Protein AF-A0A522AL79-F1 (afdb_monomer)

Radius of gyration: 26.82 Å; Cα contacts (8 Å, |Δi|>4): 300; chains: 1; bounding box: 66×52×76 Å

Foldseek 3Di:
DDPPPPQDDPQQLQLLCVLVVLCVLVVHDLVRLCVLLVHDSVVNVCSNVSVDFAWQVSLLSSCQLQVAQLCCSRPVDDDDDPDPPNSQDQFGLQESVLVVDPQVVVDDRRHGSNRCCVPPVVVVSVVSSVVPGGDHPHDDDPPHDPSSVLSVLLSVLLNVLVPDDLVCNLVSLVVQLVVLVVVQVVCVVVVHHSPSNSVSSNVSSVVSNVVSVVVVVVVVPDDPDDDDDDDDDDPDDDDLVVLLVLLLVQCVPVCLLVVLCVQLVHDSVLVCLCNPPDPPRDHDPPVSSVSSVVQSVDPPGDD

pLDDT: mean 75.79, std 17.87, range [28.36, 97.25]

Solvent-accessible surface area (backbone atoms only — not comparable to full-atom values): 17861 Å² total; per-residue (Å²): 135,84,81,76,83,74,75,75,52,74,61,45,44,52,31,15,48,46,56,44,50,53,38,57,74,70,70,46,52,65,59,58,54,16,56,77,71,72,49,58,43,70,57,50,51,34,24,46,69,52,74,41,75,55,35,29,68,61,50,42,52,46,14,38,48,66,50,31,32,59,59,37,50,64,67,72,62,74,78,97,60,100,56,95,61,78,63,58,51,96,72,61,38,31,47,34,45,64,80,75,39,73,75,52,74,74,52,63,83,85,39,38,31,63,62,42,32,77,74,49,49,48,64,51,48,54,60,47,23,72,78,30,6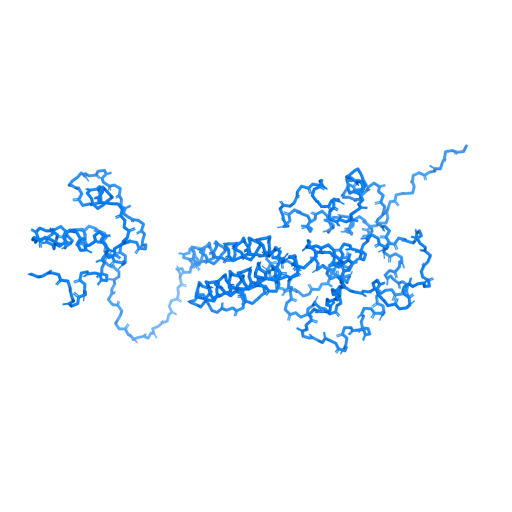8,86,50,67,44,73,84,85,57,95,85,57,57,69,64,40,58,33,44,50,52,24,50,54,50,45,46,60,42,67,75,38,59,80,86,47,30,64,57,50,41,50,48,53,45,50,51,38,48,52,50,27,53,57,33,47,76,76,77,38,86,37,64,68,50,36,51,40,40,45,53,35,42,50,52,56,51,52,52,53,51,51,52,60,60,58,66,73,75,73,85,91,80,84,88,85,91,78,92,76,95,70,84,74,84,78,57,65,76,63,52,49,54,56,48,53,67,50,39,72,43,90,64,23,49,61,50,49,30,62,73,69,72,50,64,70,66,55,58,52,43,53,67,39,90,53,95,80,45,61,77,67,57,73,67,55,53,51,52,53,53,51,53,74,68,40,88,85,50,77,129

Mean predicted aligned error: 1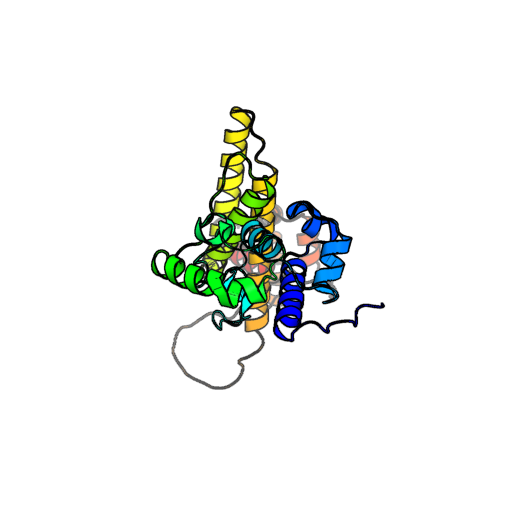6.94 Å

Sequence (303 aa):
MRRNSSSLSATDVQIARRVREVREKLRLTREEFASQLAIKTDRIASYEDARVAIRFDIALRLCRQFLVSEKWLATGRENAGNDELIFLHKGTRNCMSLELEPETRAIPPDTLFSAAYDSILGKLFEKIAAGHPFYPRVFVTLADKDSLVTNALTAITEDCIRDLPSELKVEYASAVVRAAVILNWEMSRVGLNGSRFVEAIRQATHRCQVEAIEQSSHFGLTDSSSSARSSGEMKSKPQWPELKKKLQAAVELPGARSALVKFLNVDPTQISQWLSESKSAREPGGEYALQMQAWLNDPKRPK

Nearest PDB structures (foldseek):
  1y9q-assembly1_A-2  TM=9.335E-01  e=2.119E-01  Vibrio cholerae
  3vk0-assembly2_B  TM=9.051E-01  e=7.379E-01  Neisseria meningitidis MC58
  3f52-assembly1_A  TM=9.026E-01  e=8.877E-01  Corynebacterium glutamicum
  3g5g-assembly5_J  TM=9.315E-01  e=1.118E+00  Enterobacter sp. RFL1396
  3ivp-assembly2_C  TM=5.378E-01  e=6.727E-01  Clostridioides difficile 630

Structure (mmCIF, N/CA/C/O backbone):
data_AF-A0A522AL79-F1
#
_entry.id   AF-A0A522AL79-F1
#
loop_
_atom_site.group_PDB
_atom_site.id
_atom_site.type_symbol
_atom_site.label_atom_id
_atom_site.label_alt_id
_atom_site.label_comp_id
_atom_site.label_asym_id
_atom_site.label_entity_id
_atom_site.label_seq_id
_atom_site.pdbx_PDB_ins_code
_atom_site.Cartn_x
_atom_site.Cartn_y
_atom_site.Cartn_z
_atom_site.occupancy
_atom_site.B_iso_or_equiv
_atom_site.auth_seq_id
_atom_site.auth_comp_id
_atom_site.auth_asym_id
_atom_site.auth_atom_id
_atom_site.pdbx_PDB_model_num
ATOM 1 N N . MET A 1 1 ? 21.925 10.895 -33.658 1.00 32.81 1 MET A N 1
ATOM 2 C CA . MET A 1 1 ? 20.847 9.879 -33.623 1.00 32.81 1 MET A CA 1
ATOM 3 C C . MET A 1 1 ? 19.918 10.169 -32.452 1.00 32.81 1 MET A C 1
ATOM 5 O O . MET A 1 1 ? 20.289 9.921 -31.313 1.00 32.81 1 MET A O 1
ATOM 9 N N . ARG A 1 2 ? 18.746 10.763 -32.710 1.00 31.86 2 ARG A N 1
ATOM 10 C CA . ARG A 1 2 ? 17.688 10.932 -31.701 1.00 31.86 2 ARG A CA 1
ATOM 11 C C . ARG A 1 2 ? 17.007 9.569 -31.529 1.00 31.86 2 ARG A C 1
ATOM 13 O O . ARG A 1 2 ? 16.494 9.044 -32.511 1.00 31.86 2 ARG A O 1
ATOM 20 N N . ARG A 1 3 ? 17.066 8.958 -30.338 1.00 35.44 3 ARG A N 1
ATOM 21 C CA . ARG A 1 3 ? 16.290 7.738 -30.055 1.00 35.44 3 ARG A CA 1
ATOM 22 C C . ARG A 1 3 ? 14.813 8.111 -30.104 1.00 35.44 3 ARG A C 1
ATOM 24 O O . ARG A 1 3 ? 14.385 8.987 -29.357 1.00 35.44 3 ARG A O 1
ATOM 31 N N . ASN A 1 4 ? 14.084 7.465 -31.007 1.00 35.69 4 ASN A N 1
ATOM 32 C CA . ASN A 1 4 ? 12.633 7.530 -31.081 1.00 35.69 4 ASN A CA 1
ATOM 33 C C . ASN A 1 4 ? 12.039 7.249 -29.700 1.00 35.69 4 ASN A C 1
ATOM 35 O O . ASN A 1 4 ? 12.432 6.296 -29.028 1.00 35.69 4 ASN A O 1
ATOM 39 N N . SER A 1 5 ? 11.101 8.100 -29.297 1.00 42.72 5 SER A N 1
ATOM 40 C CA . SER A 1 5 ? 10.215 7.907 -28.158 1.00 42.72 5 SER A CA 1
ATOM 41 C C . SER A 1 5 ? 9.444 6.601 -28.343 1.00 42.72 5 SER A C 1
ATOM 43 O O . SER A 1 5 ? 8.424 6.568 -29.030 1.00 42.72 5 SER A O 1
ATOM 45 N N . SER A 1 6 ? 9.951 5.513 -27.765 1.00 54.59 6 SER A N 1
ATOM 46 C CA . SER A 1 6 ? 9.186 4.285 -27.596 1.00 54.59 6 SER A CA 1
ATOM 47 C C . SER A 1 6 ? 8.029 4.606 -26.656 1.00 54.59 6 SER A C 1
ATOM 49 O O . SER A 1 6 ? 8.241 4.808 -25.459 1.00 54.59 6 SER A O 1
ATOM 51 N N . SER A 1 7 ? 6.822 4.728 -27.208 1.00 76.75 7 SER A N 1
ATOM 52 C CA . SER A 1 7 ? 5.599 4.820 -26.416 1.00 76.75 7 SER A CA 1
ATOM 53 C C . SER A 1 7 ? 5.557 3.641 -25.448 1.00 76.75 7 SER A C 1
ATOM 55 O O . SER A 1 7 ? 5.820 2.506 -25.851 1.00 76.75 7 SER A O 1
ATOM 57 N N . LEU A 1 8 ? 5.251 3.911 -24.183 1.00 86.69 8 LEU A N 1
ATOM 58 C CA . LEU A 1 8 ? 5.085 2.865 -23.178 1.00 86.69 8 LEU A CA 1
ATOM 59 C C . LEU A 1 8 ? 3.999 1.875 -23.595 1.00 86.69 8 LEU A C 1
ATOM 61 O O . LEU A 1 8 ? 3.039 2.244 -24.276 1.00 86.69 8 LEU A O 1
ATOM 65 N N . SER A 1 9 ? 4.148 0.621 -23.170 1.00 92.12 9 SER A N 1
ATOM 66 C CA . SER A 1 9 ? 3.110 -0.379 -23.397 1.00 92.12 9 SER A CA 1
ATOM 67 C C . SER A 1 9 ? 1.827 0.002 -22.649 1.00 92.12 9 SER A C 1
ATOM 69 O O . SER A 1 9 ? 1.869 0.669 -21.611 1.00 92.12 9 SER A O 1
ATOM 71 N N . ALA A 1 10 ? 0.673 -0.458 -23.141 1.00 93.19 10 ALA A N 1
ATOM 72 C CA . ALA A 1 10 ? -0.600 -0.246 -22.450 1.00 93.19 10 ALA A CA 1
ATOM 73 C C . ALA A 1 10 ? -0.567 -0.790 -21.007 1.00 93.19 10 ALA A C 1
ATOM 75 O O . ALA A 1 10 ? -1.124 -0.173 -20.101 1.00 93.19 10 ALA A O 1
ATOM 76 N N . THR A 1 11 ? 0.134 -1.905 -20.780 1.00 93.69 11 THR A N 1
ATOM 77 C CA . THR A 1 11 ? 0.329 -2.501 -19.453 1.00 93.69 11 THR A CA 1
ATOM 78 C C . THR A 1 11 ? 1.111 -1.575 -18.524 1.00 93.69 11 THR A C 1
ATOM 80 O O . THR A 1 11 ? 0.672 -1.333 -17.401 1.00 93.69 11 THR A O 1
ATOM 83 N N . ASP A 1 12 ? 2.220 -0.994 -18.990 1.00 95.25 12 ASP A N 1
ATOM 84 C CA . ASP A 1 12 ? 3.035 -0.074 -18.183 1.00 95.25 12 ASP A CA 1
ATOM 85 C C . ASP A 1 12 ? 2.266 1.193 -17.795 1.00 95.25 12 ASP A C 1
ATOM 87 O O . ASP A 1 12 ? 2.399 1.678 -16.671 1.00 95.25 12 ASP A O 1
ATOM 91 N N . VAL A 1 13 ? 1.410 1.698 -18.688 1.00 95.62 13 VAL A N 1
ATOM 92 C CA . VAL A 1 13 ? 0.528 2.840 -18.397 1.00 95.62 13 VAL A CA 1
ATOM 93 C C . VAL A 1 13 ? -0.477 2.494 -17.290 1.00 95.62 13 VAL A C 1
ATOM 95 O O . VAL A 1 13 ? -0.718 3.303 -16.394 1.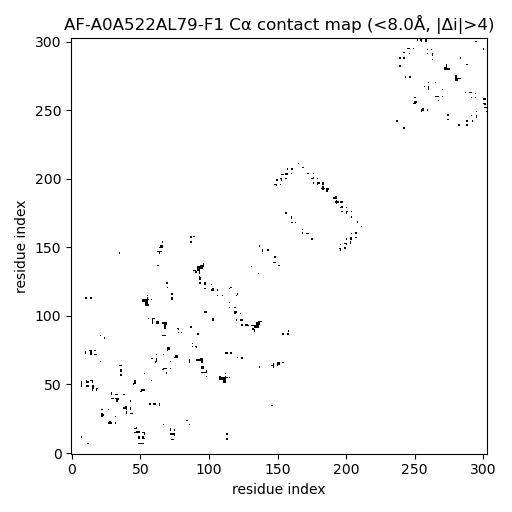00 95.62 13 VAL A O 1
ATOM 98 N N . GLN A 1 14 ? -1.045 1.285 -17.298 1.00 94.81 14 GLN A N 1
ATOM 99 C CA . GLN A 1 14 ? -1.961 0.849 -16.237 1.00 94.81 14 GLN A CA 1
ATOM 100 C C . GLN A 1 14 ? -1.242 0.641 -14.898 1.00 94.81 14 GLN A C 1
ATOM 102 O O . GLN A 1 14 ? -1.786 0.994 -13.850 1.00 94.81 14 GLN A O 1
ATOM 107 N N . ILE A 1 15 ? -0.011 0.121 -14.918 1.00 95.06 15 ILE A N 1
ATOM 108 C CA . ILE A 1 15 ? 0.831 0.007 -13.719 1.00 95.06 15 ILE A CA 1
ATOM 109 C C . ILE A 1 15 ? 1.107 1.399 -13.135 1.00 95.06 15 ILE A C 1
ATOM 111 O O . ILE A 1 15 ? 0.906 1.609 -11.941 1.00 95.06 15 ILE A O 1
ATOM 115 N N . ALA A 1 16 ? 1.497 2.369 -13.968 1.00 96.25 16 ALA A N 1
ATOM 116 C CA . ALA A 1 16 ? 1.706 3.758 -13.557 1.00 96.25 16 ALA A CA 1
ATOM 117 C C . ALA A 1 16 ? 0.465 4.364 -12.878 1.00 96.25 16 ALA A C 1
ATOM 119 O O . ALA A 1 16 ? 0.572 4.978 -11.812 1.00 96.25 16 ALA A O 1
ATOM 120 N N . ARG A 1 17 ? -0.726 4.124 -13.444 1.00 94.00 17 ARG A N 1
ATOM 121 C CA . ARG A 1 17 ? -1.996 4.562 -12.850 1.00 94.00 17 ARG A CA 1
ATOM 122 C C . ARG A 1 17 ? -2.217 3.960 -11.463 1.00 94.00 17 ARG A C 1
ATOM 124 O O . ARG A 1 17 ? -2.596 4.679 -10.544 1.00 94.00 17 ARG A O 1
ATOM 131 N N . ARG A 1 18 ? -1.947 2.664 -11.296 1.00 93.12 18 ARG A N 1
ATOM 132 C CA . ARG A 1 18 ? -2.087 1.969 -10.007 1.00 93.12 18 ARG A CA 1
ATOM 133 C C . ARG A 1 18 ? -1.084 2.453 -8.961 1.00 93.12 18 ARG A C 1
ATOM 135 O O . ARG A 1 18 ? -1.452 2.583 -7.801 1.00 93.12 18 ARG A O 1
ATOM 142 N N . VAL A 1 19 ? 0.147 2.795 -9.350 1.00 94.12 19 VAL A N 1
ATOM 143 C CA . VAL A 1 19 ? 1.125 3.426 -8.438 1.00 94.12 19 VAL A CA 1
ATOM 144 C C . VAL A 1 19 ? 0.588 4.748 -7.891 1.00 94.12 19 VAL A C 1
ATOM 146 O O . VAL A 1 19 ? 0.647 4.992 -6.686 1.00 94.12 19 VAL A O 1
ATOM 149 N N . ARG A 1 20 ? 0.019 5.582 -8.766 1.00 94.31 20 ARG A N 1
ATOM 150 C CA . ARG A 1 20 ? -0.614 6.838 -8.356 1.00 94.31 20 ARG A CA 1
ATOM 151 C C . ARG A 1 20 ? -1.798 6.594 -7.418 1.00 94.31 20 ARG A C 1
ATOM 153 O O . ARG A 1 20 ? -1.918 7.272 -6.401 1.00 94.31 20 ARG A O 1
ATOM 160 N N . GLU A 1 21 ? -2.627 5.605 -7.739 1.00 90.31 21 GLU A N 1
ATOM 161 C CA . GLU A 1 21 ? -3.787 5.214 -6.936 1.00 90.31 21 GLU A CA 1
ATOM 162 C C . GLU A 1 21 ? -3.394 4.787 -5.513 1.00 90.31 21 GLU A C 1
ATOM 164 O O . GLU A 1 21 ? -4.038 5.208 -4.553 1.00 90.31 21 GLU A O 1
ATOM 169 N N . VAL A 1 22 ? -2.307 4.018 -5.362 1.00 88.25 22 VAL A N 1
ATOM 170 C CA . VAL A 1 22 ? -1.729 3.664 -4.051 1.00 88.25 22 VAL A CA 1
ATOM 171 C C . VAL A 1 22 ? -1.434 4.920 -3.243 1.00 88.25 22 VAL A C 1
ATOM 173 O O . VAL A 1 22 ? -1.903 5.056 -2.114 1.00 88.25 22 VAL A O 1
ATOM 176 N N . ARG A 1 23 ? -0.683 5.861 -3.820 1.00 92.06 23 ARG A N 1
ATOM 177 C CA . ARG A 1 23 ? -0.282 7.077 -3.111 1.00 92.06 23 ARG A CA 1
ATOM 178 C C . ARG A 1 23 ? -1.488 7.923 -2.693 1.00 92.06 23 ARG A C 1
ATOM 180 O O . ARG A 1 23 ? -1.536 8.390 -1.556 1.00 92.06 23 ARG A O 1
ATOM 187 N N . GLU A 1 24 ? -2.439 8.137 -3.601 1.00 88.12 24 GLU A N 1
ATOM 188 C CA . GLU A 1 24 ? -3.615 8.982 -3.355 1.00 88.12 24 GLU A CA 1
ATOM 189 C C . GLU A 1 24 ? -4.520 8.398 -2.268 1.00 88.12 24 GLU A C 1
ATOM 191 O O . GLU A 1 24 ? -4.940 9.121 -1.365 1.00 88.12 24 GLU A O 1
ATOM 196 N N . LYS A 1 25 ? -4.746 7.082 -2.283 1.00 80.25 25 LYS A N 1
ATOM 197 C CA . LYS A 1 25 ? -5.529 6.397 -1.248 1.00 80.25 25 LYS A CA 1
ATOM 198 C C . LYS A 1 25 ? -4.848 6.402 0.118 1.00 80.25 25 LYS A C 1
ATOM 200 O O . LYS A 1 25 ? -5.520 6.571 1.130 1.00 80.25 25 LYS A O 1
ATOM 205 N N . LEU A 1 26 ? -3.519 6.302 0.153 1.00 78.81 26 LEU A N 1
ATOM 206 C CA . LEU A 1 26 ? -2.740 6.480 1.384 1.00 78.81 26 LEU A CA 1
ATOM 207 C C . LEU A 1 26 ? -2.667 7.946 1.844 1.00 78.81 26 LEU A C 1
ATOM 209 O O . LEU A 1 26 ? -2.114 8.218 2.907 1.00 78.81 26 LEU A O 1
ATOM 213 N N . ARG A 1 27 ? -3.219 8.890 1.064 1.00 84.62 27 ARG A N 1
ATOM 214 C CA . ARG A 1 27 ? -3.196 10.339 1.319 1.00 84.62 27 ARG A CA 1
ATOM 215 C C . ARG A 1 27 ? -1.782 10.893 1.508 1.00 84.62 27 ARG A C 1
ATOM 217 O O . ARG A 1 27 ? -1.579 11.833 2.269 1.00 84.62 27 ARG A O 1
ATOM 224 N N . LEU A 1 28 ? -0.813 10.317 0.797 1.00 87.56 28 LEU A N 1
ATOM 225 C CA . LEU A 1 28 ? 0.580 10.750 0.843 1.00 87.56 28 LEU A CA 1
ATOM 226 C C . LEU A 1 28 ? 0.876 11.767 -0.263 1.00 87.56 28 LEU A C 1
ATOM 228 O O . LEU A 1 28 ? 0.448 11.637 -1.419 1.00 87.56 28 LEU A O 1
ATOM 232 N N . THR A 1 29 ? 1.682 12.765 0.078 1.00 95.25 29 THR A N 1
ATOM 233 C CA . THR A 1 29 ? 2.343 13.624 -0.910 1.00 95.25 29 THR A CA 1
ATOM 234 C C . THR A 1 29 ? 3.335 12.810 -1.746 1.00 95.25 29 THR A C 1
ATOM 236 O O . THR A 1 29 ? 3.753 11.705 -1.375 1.00 95.25 29 THR A O 1
ATOM 239 N N . ARG A 1 30 ? 3.731 13.333 -2.914 1.00 95.38 30 ARG A N 1
ATOM 240 C CA . ARG A 1 30 ? 4.742 12.666 -3.755 1.00 95.38 30 ARG A CA 1
ATOM 241 C C . ARG A 1 30 ? 6.086 12.594 -3.032 1.00 95.38 30 ARG A C 1
ATOM 243 O O . ARG A 1 30 ? 6.805 11.610 -3.182 1.00 95.38 30 ARG A O 1
ATOM 250 N N . GLU A 1 31 ? 6.396 13.606 -2.235 1.00 95.88 31 GLU A N 1
ATOM 251 C CA . GLU A 1 31 ? 7.604 13.728 -1.430 1.00 95.88 31 GLU A CA 1
ATOM 252 C C . GLU A 1 31 ? 7.657 12.656 -0.335 1.00 95.88 31 GLU A C 1
ATOM 254 O O . GLU A 1 31 ? 8.657 11.946 -0.219 1.00 95.88 31 GLU A O 1
ATOM 259 N N . GLU A 1 32 ? 6.574 12.477 0.426 1.00 92.38 32 GLU A N 1
ATOM 260 C CA . GLU A 1 32 ? 6.482 11.429 1.452 1.00 92.38 32 GLU A CA 1
ATOM 261 C C . GLU A 1 32 ? 6.585 10.033 0.832 1.00 92.38 32 GLU A C 1
ATOM 263 O O . GLU A 1 32 ? 7.341 9.188 1.318 1.00 92.38 32 GLU A O 1
ATOM 268 N N . PHE A 1 33 ? 5.876 9.805 -0.276 1.00 94.25 33 PHE A N 1
ATOM 269 C CA . PHE A 1 33 ? 5.893 8.531 -0.990 1.00 94.25 33 PHE A CA 1
ATOM 270 C C . PHE A 1 33 ? 7.300 8.183 -1.502 1.00 94.25 33 PHE A C 1
ATOM 272 O O . PHE A 1 33 ? 7.801 7.077 -1.283 1.00 94.25 33 PHE A O 1
ATOM 279 N N . ALA A 1 34 ? 7.982 9.151 -2.120 1.00 95.44 34 ALA A N 1
ATOM 280 C CA . ALA A 1 34 ? 9.347 8.994 -2.614 1.00 95.44 34 ALA A CA 1
ATOM 281 C C . ALA A 1 34 ? 10.364 8.774 -1.479 1.00 95.44 34 ALA A C 1
ATOM 283 O O . ALA A 1 34 ? 11.248 7.919 -1.594 1.00 95.44 34 ALA A O 1
ATOM 284 N N . SER A 1 35 ? 10.207 9.495 -0.363 1.00 93.88 35 SER A N 1
ATOM 285 C CA . SER A 1 35 ? 11.058 9.383 0.828 1.00 93.88 35 SER A CA 1
ATOM 286 C C . SER A 1 35 ? 11.003 7.983 1.448 1.00 93.88 35 SER A C 1
ATOM 288 O O . SER A 1 35 ? 12.047 7.379 1.741 1.00 93.88 35 SER A O 1
ATOM 290 N N . GLN A 1 36 ? 9.801 7.406 1.575 1.00 91.38 36 GLN A N 1
ATOM 291 C CA . GLN A 1 36 ? 9.643 6.039 2.080 1.00 91.38 36 GLN A CA 1
ATOM 292 C C . GLN A 1 36 ? 10.341 5.020 1.165 1.00 91.38 36 GLN A C 1
ATOM 294 O O . GLN A 1 36 ? 11.085 4.172 1.657 1.00 91.38 36 GLN A O 1
ATOM 299 N N . LEU A 1 37 ? 10.232 5.185 -0.158 1.00 92.75 37 LEU A N 1
ATOM 300 C CA . LEU A 1 37 ? 10.876 4.322 -1.160 1.00 92.75 37 LEU A CA 1
ATOM 301 C C . LEU A 1 37 ? 12.380 4.568 -1.362 1.00 92.75 37 LEU A C 1
ATOM 303 O O . LEU A 1 37 ? 13.032 3.817 -2.097 1.00 92.75 37 LEU A O 1
ATOM 307 N N . ALA A 1 38 ? 12.939 5.591 -0.708 1.00 92.94 38 ALA A N 1
ATOM 308 C CA . ALA A 1 38 ? 14.322 6.033 -0.876 1.00 92.94 38 ALA A CA 1
ATOM 309 C C . ALA A 1 38 ? 14.680 6.351 -2.343 1.00 92.94 38 ALA A C 1
ATOM 311 O O . ALA A 1 38 ? 15.737 5.955 -2.839 1.00 92.94 38 ALA A O 1
ATOM 312 N N . ILE A 1 39 ? 13.790 7.054 -3.050 1.00 94.75 39 ILE A N 1
ATOM 313 C CA . ILE A 1 39 ? 14.024 7.548 -4.414 1.00 94.75 39 ILE A CA 1
ATOM 314 C C . ILE A 1 39 ? 13.683 9.036 -4.529 1.00 94.75 39 ILE A C 1
ATOM 316 O O . ILE A 1 39 ? 13.065 9.618 -3.645 1.00 94.75 39 ILE A O 1
ATOM 320 N N . LYS A 1 40 ? 14.109 9.676 -5.623 1.00 96.12 40 LYS A N 1
ATOM 321 C CA . LYS A 1 40 ? 13.825 11.097 -5.876 1.00 96.12 40 LYS A CA 1
ATOM 322 C C . LYS A 1 40 ? 12.346 11.318 -6.212 1.00 96.12 40 LYS A C 1
ATOM 324 O O . LYS A 1 40 ? 11.786 10.554 -6.999 1.00 96.12 40 LYS A O 1
ATOM 329 N N . THR A 1 41 ? 11.760 12.408 -5.718 1.00 96.44 41 THR A N 1
ATOM 330 C CA . THR A 1 41 ? 10.369 12.811 -6.003 1.00 96.44 41 THR A CA 1
ATOM 331 C C . THR A 1 41 ? 10.077 12.905 -7.504 1.00 96.44 41 THR A C 1
ATOM 333 O O . THR A 1 41 ? 9.083 12.352 -7.974 1.00 96.44 41 THR A O 1
ATOM 336 N N . ASP A 1 42 ? 10.994 13.478 -8.291 1.00 96.12 42 ASP A N 1
ATOM 337 C CA . ASP A 1 42 ? 10.867 13.573 -9.757 1.00 96.12 42 ASP A CA 1
ATOM 338 C C . ASP A 1 42 ? 10.718 12.208 -10.435 1.00 96.12 42 ASP A C 1
ATOM 340 O O . ASP A 1 42 ? 10.088 12.075 -11.490 1.00 96.12 42 ASP A O 1
ATOM 344 N N . ARG A 1 43 ? 11.304 11.167 -9.830 1.00 95.62 43 ARG A N 1
ATOM 345 C CA . ARG A 1 43 ? 11.221 9.806 -10.351 1.00 95.62 43 ARG A CA 1
ATOM 346 C C . ARG A 1 43 ? 9.830 9.222 -10.135 1.00 95.62 43 ARG A C 1
ATOM 348 O O . ARG A 1 43 ? 9.315 8.604 -11.060 1.00 95.62 43 ARG A O 1
ATOM 355 N N . ILE A 1 44 ? 9.213 9.471 -8.977 1.00 96.56 44 ILE A N 1
ATOM 356 C CA . ILE A 1 44 ? 7.805 9.125 -8.728 1.00 96.56 44 ILE A CA 1
ATOM 357 C C . ILE A 1 44 ? 6.895 9.855 -9.710 1.00 96.56 44 ILE A C 1
ATOM 359 O O . ILE A 1 44 ? 6.094 9.202 -10.369 1.00 96.56 44 ILE A O 1
ATOM 363 N N . ALA A 1 45 ? 7.068 11.168 -9.889 1.00 95.06 45 ALA A N 1
ATOM 364 C CA . ALA A 1 45 ? 6.274 11.927 -10.857 1.00 95.06 45 ALA A CA 1
ATOM 365 C C . ALA A 1 45 ? 6.407 11.353 -12.279 1.00 95.06 45 ALA A C 1
ATOM 367 O O . ALA A 1 45 ? 5.415 11.146 -12.967 1.00 95.06 45 ALA A O 1
ATOM 368 N N . SER A 1 46 ? 7.627 11.005 -12.700 1.00 95.75 46 SER A N 1
ATOM 369 C CA . SER A 1 46 ? 7.869 10.390 -14.013 1.00 95.75 46 SER A CA 1
ATOM 370 C C . SER A 1 46 ? 7.168 9.038 -14.190 1.00 95.75 46 SER A C 1
ATOM 372 O O . SER A 1 46 ? 6.729 8.730 -15.299 1.00 95.75 46 SER A O 1
ATOM 374 N N . TYR A 1 47 ? 7.075 8.237 -13.125 1.00 95.75 47 TYR A N 1
ATOM 375 C CA . TYR A 1 47 ? 6.336 6.976 -13.145 1.00 95.75 47 TYR A CA 1
ATOM 376 C C . TYR A 1 47 ? 4.826 7.212 -13.175 1.00 95.75 47 TYR A C 1
ATOM 378 O O . TYR A 1 47 ? 4.164 6.671 -14.049 1.00 95.75 47 TYR A O 1
ATOM 386 N N . GLU A 1 48 ? 4.284 8.046 -12.283 1.00 95.75 48 GLU A N 1
ATOM 387 C CA . GLU A 1 48 ? 2.840 8.327 -12.201 1.00 95.75 48 GLU A CA 1
ATOM 388 C C . GLU A 1 48 ? 2.276 8.978 -13.465 1.00 95.75 48 GLU A C 1
ATOM 390 O O . GLU A 1 48 ? 1.150 8.683 -13.859 1.00 95.75 48 GLU A O 1
ATOM 395 N N . ASP A 1 49 ? 3.058 9.844 -14.111 1.00 94.75 49 ASP A N 1
ATOM 396 C CA . ASP A 1 49 ? 2.671 10.507 -15.357 1.00 94.75 49 ASP A CA 1
ATOM 397 C C . ASP A 1 49 ? 2.823 9.580 -16.581 1.00 94.75 49 ASP A C 1
ATOM 399 O O . ASP A 1 49 ? 2.663 10.033 -17.713 1.00 94.75 49 ASP A O 1
ATOM 403 N N . ALA A 1 50 ? 3.200 8.309 -16.375 1.00 94.44 50 ALA A N 1
ATOM 404 C CA . ALA A 1 50 ? 3.541 7.356 -17.426 1.00 94.44 50 ALA A CA 1
ATOM 405 C C . ALA A 1 50 ? 4.511 7.966 -18.458 1.00 94.44 50 ALA A C 1
ATOM 407 O O . ALA A 1 50 ? 4.327 7.843 -19.665 1.00 94.44 50 ALA A O 1
ATOM 408 N N . ARG A 1 51 ? 5.552 8.666 -17.988 1.00 93.56 51 ARG A N 1
ATOM 409 C CA . ARG A 1 51 ? 6.662 9.136 -18.838 1.00 93.56 51 ARG A CA 1
ATOM 410 C C . ARG A 1 51 ? 7.772 8.097 -18.934 1.00 93.56 51 ARG A C 1
ATOM 412 O O . ARG A 1 51 ? 8.487 8.042 -19.930 1.00 93.56 51 ARG A O 1
ATOM 419 N N . VAL A 1 52 ? 7.922 7.280 -17.893 1.00 94.25 52 VAL A N 1
ATOM 420 C CA . VAL A 1 52 ? 8.913 6.202 -17.800 1.00 94.25 52 VAL A CA 1
ATOM 421 C C . VAL A 1 52 ? 8.244 4.975 -17.182 1.00 94.25 52 VAL A C 1
ATOM 423 O O . VAL A 1 52 ? 7.511 5.112 -16.207 1.00 94.25 52 VAL A O 1
ATOM 426 N N . ALA A 1 53 ? 8.508 3.778 -17.712 1.00 94.81 53 ALA A N 1
ATOM 427 C CA . ALA A 1 53 ? 8.055 2.533 -17.092 1.00 94.81 53 ALA A CA 1
ATOM 428 C C . ALA A 1 53 ? 8.761 2.316 -15.750 1.00 94.81 53 ALA A C 1
ATOM 430 O O . ALA A 1 53 ? 9.950 2.615 -15.591 1.00 94.81 53 ALA A O 1
ATOM 431 N N . ILE A 1 54 ? 8.033 1.760 -14.785 1.00 96.06 54 ILE A N 1
ATOM 432 C CA . ILE A 1 54 ? 8.607 1.410 -13.490 1.00 96.06 54 ILE A CA 1
ATOM 433 C C . ILE A 1 54 ? 9.516 0.184 -13.637 1.00 96.06 54 ILE A C 1
ATOM 435 O O . ILE A 1 54 ? 9.155 -0.811 -14.271 1.00 96.06 54 ILE A O 1
ATOM 439 N N . ARG A 1 55 ? 10.716 0.256 -13.058 1.00 96.06 55 ARG A N 1
ATOM 440 C CA . ARG A 1 55 ? 11.601 -0.908 -12.954 1.00 96.06 55 ARG A CA 1
ATOM 441 C C . ARG A 1 55 ? 11.073 -1.887 -11.915 1.00 96.06 55 ARG A C 1
ATOM 443 O O . ARG A 1 55 ? 10.444 -1.472 -10.939 1.00 96.06 55 ARG A O 1
ATOM 450 N N . PHE A 1 56 ? 11.372 -3.167 -12.105 1.00 96.38 56 PHE A N 1
ATOM 451 C CA . PHE A 1 56 ? 10.865 -4.211 -11.221 1.00 96.38 56 PHE A CA 1
ATOM 452 C C . PHE A 1 56 ? 11.349 -4.043 -9.773 1.00 96.38 56 PHE A C 1
ATOM 454 O O . PHE A 1 56 ? 10.546 -4.178 -8.860 1.00 96.38 56 PHE A O 1
ATOM 461 N N . ASP A 1 57 ? 12.608 -3.659 -9.549 1.00 94.44 57 ASP A N 1
ATOM 462 C CA . ASP A 1 57 ? 13.181 -3.472 -8.210 1.00 94.44 57 ASP A CA 1
ATOM 463 C C . ASP A 1 57 ? 12.443 -2.391 -7.402 1.00 94.44 57 ASP A C 1
ATOM 465 O O . ASP A 1 57 ? 12.168 -2.561 -6.215 1.00 94.44 57 ASP A O 1
ATOM 469 N N . ILE A 1 58 ? 12.065 -1.288 -8.055 1.00 95.25 58 ILE A N 1
ATOM 470 C CA . ILE A 1 58 ? 11.291 -0.219 -7.416 1.00 95.25 58 ILE A CA 1
ATOM 471 C C . ILE A 1 58 ? 9.845 -0.651 -7.181 1.00 95.25 58 ILE A C 1
ATOM 473 O O . ILE A 1 58 ? 9.284 -0.325 -6.137 1.00 95.25 58 ILE A O 1
ATOM 477 N N . ALA A 1 59 ? 9.247 -1.379 -8.126 1.00 95.25 59 ALA A N 1
ATOM 478 C CA . ALA A 1 59 ? 7.895 -1.902 -7.966 1.00 95.25 59 ALA A CA 1
ATOM 479 C C . ALA A 1 59 ? 7.808 -2.888 -6.790 1.00 95.25 59 ALA A C 1
ATOM 481 O O . ALA A 1 59 ? 6.921 -2.742 -5.958 1.00 95.25 59 ALA A O 1
ATOM 482 N N . LEU A 1 60 ? 8.765 -3.813 -6.655 1.00 93.44 60 LEU A N 1
ATOM 483 C CA . LEU A 1 60 ? 8.819 -4.750 -5.529 1.00 93.44 60 LEU A CA 1
ATOM 484 C C . LEU A 1 60 ? 9.026 -4.031 -4.190 1.00 93.44 60 LEU A C 1
ATOM 486 O O . LEU A 1 60 ? 8.311 -4.313 -3.228 1.00 93.44 60 LEU A O 1
ATOM 490 N N . ARG A 1 61 ? 9.921 -3.035 -4.144 1.00 92.62 61 ARG A N 1
ATOM 491 C CA . ARG A 1 61 ? 10.111 -2.206 -2.946 1.00 92.62 61 ARG A CA 1
ATOM 492 C C . ARG A 1 61 ? 8.832 -1.469 -2.556 1.00 92.62 61 ARG A C 1
ATOM 494 O O . ARG A 1 61 ? 8.535 -1.352 -1.373 1.00 92.62 61 ARG A O 1
ATOM 501 N N . LEU A 1 62 ? 8.080 -0.967 -3.536 1.00 92.81 62 LEU A N 1
ATOM 502 C CA . LEU A 1 62 ? 6.783 -0.325 -3.319 1.00 92.81 62 LEU A CA 1
ATOM 503 C C . LEU A 1 62 ? 5.761 -1.308 -2.767 1.00 92.81 62 LEU A C 1
ATOM 505 O O . LEU A 1 62 ? 5.136 -1.011 -1.748 1.00 92.81 62 LEU A O 1
ATOM 509 N N . CYS A 1 63 ? 5.636 -2.473 -3.399 1.00 89.62 63 CYS A N 1
ATOM 510 C CA . CYS A 1 63 ? 4.764 -3.549 -2.950 1.00 89.62 63 CYS A CA 1
ATOM 511 C C . CYS A 1 63 ? 5.036 -3.919 -1.495 1.00 89.62 63 CYS A C 1
ATOM 513 O O . CYS A 1 63 ? 4.114 -3.945 -0.684 1.00 89.62 63 CYS A O 1
ATOM 515 N N . ARG A 1 64 ? 6.307 -4.077 -1.122 1.00 88.19 64 ARG A N 1
ATOM 516 C CA . ARG A 1 64 ? 6.689 -4.343 0.262 1.00 88.19 64 ARG A CA 1
ATOM 517 C C . ARG A 1 64 ? 6.429 -3.165 1.197 1.00 88.19 64 ARG A C 1
ATOM 519 O O . ARG A 1 64 ? 5.825 -3.349 2.247 1.00 88.19 64 ARG A O 1
ATOM 526 N N . GLN A 1 65 ? 6.866 -1.960 0.832 1.00 88.81 65 GLN A N 1
ATOM 527 C CA . GLN A 1 65 ? 6.776 -0.777 1.694 1.00 88.81 65 GLN A CA 1
ATOM 528 C C . GLN A 1 65 ? 5.331 -0.420 2.049 1.00 88.81 65 GLN A C 1
ATOM 530 O O . GLN A 1 65 ? 5.069 0.032 3.164 1.00 88.81 65 GLN A O 1
ATOM 535 N N . PHE A 1 66 ? 4.408 -0.602 1.107 1.00 84.62 66 PHE A N 1
ATOM 536 C CA . PHE A 1 66 ? 3.012 -0.190 1.244 1.00 84.62 66 PHE A CA 1
ATOM 537 C C . PHE A 1 66 ? 2.030 -1.363 1.290 1.00 84.62 66 PHE A C 1
ATOM 539 O O . PHE A 1 66 ? 0.824 -1.145 1.248 1.00 84.62 66 PHE A O 1
ATOM 546 N N . LEU A 1 67 ? 2.539 -2.595 1.390 1.00 80.69 67 LEU A N 1
ATOM 547 C CA . LEU A 1 67 ? 1.749 -3.828 1.401 1.00 80.69 67 LEU A CA 1
ATOM 548 C C . LEU A 1 67 ? 0.761 -3.941 0.228 1.00 80.69 67 LEU A C 1
ATOM 550 O O . LEU A 1 67 ? -0.409 -4.281 0.409 1.00 80.69 67 LEU A O 1
ATOM 554 N N . VAL A 1 68 ? 1.251 -3.662 -0.980 1.00 82.88 68 VAL A N 1
ATOM 555 C CA . VAL A 1 68 ? 0.487 -3.692 -2.236 1.00 82.88 68 VAL A CA 1
ATOM 556 C C . VAL A 1 68 ? 0.828 -4.944 -3.035 1.00 82.88 68 VAL A C 1
ATOM 558 O O . VAL A 1 68 ? 1.987 -5.131 -3.381 1.00 82.88 68 VAL A O 1
ATOM 561 N N . SER A 1 69 ? -0.168 -5.764 -3.388 1.00 84.69 69 SER A N 1
ATOM 562 C CA . SER A 1 69 ? 0.064 -7.076 -4.027 1.00 84.69 69 SER A CA 1
ATOM 563 C C . SER A 1 69 ? 0.814 -6.894 -5.342 1.00 84.69 69 SER A C 1
ATOM 565 O O . SER A 1 69 ? 0.392 -6.086 -6.176 1.00 84.69 69 SER A O 1
ATOM 567 N N . GLU A 1 70 ? 1.912 -7.633 -5.558 1.00 89.31 70 GLU A N 1
ATOM 568 C CA . GLU A 1 70 ? 2.649 -7.552 -6.824 1.00 89.31 70 GLU A CA 1
ATOM 569 C C . GLU A 1 70 ? 1.745 -7.951 -7.998 1.00 89.31 70 GLU A C 1
ATOM 571 O O . GLU A 1 70 ? 1.797 -7.336 -9.066 1.00 89.31 70 GLU A O 1
ATOM 576 N N . LYS A 1 71 ? 0.851 -8.927 -7.791 1.00 88.88 71 LYS A N 1
ATOM 577 C CA . LYS A 1 71 ? -0.131 -9.348 -8.795 1.00 88.88 71 LYS A CA 1
ATOM 578 C C . LYS A 1 71 ? -1.162 -8.282 -9.094 1.00 88.88 71 LYS A C 1
ATOM 580 O O . LYS A 1 71 ? -1.427 -8.013 -10.271 1.00 88.88 71 LYS A O 1
ATOM 585 N N . TRP A 1 72 ? -1.711 -7.641 -8.066 1.00 88.06 72 TRP A N 1
ATOM 586 C CA . TRP A 1 72 ? -2.623 -6.520 -8.266 1.00 88.06 72 TRP A CA 1
ATOM 587 C C . TRP A 1 72 ? -1.923 -5.372 -9.000 1.00 88.06 72 TRP A C 1
ATOM 589 O O . TRP A 1 72 ? -2.460 -4.837 -9.971 1.00 88.06 72 TRP A O 1
ATOM 599 N N . LEU A 1 73 ? -0.692 -5.033 -8.605 1.00 91.12 73 LEU A N 1
ATOM 600 C CA . LEU A 1 73 ? 0.063 -3.965 -9.248 1.00 91.12 73 LEU A CA 1
ATOM 601 C C . LEU A 1 73 ? 0.330 -4.279 -10.726 1.00 91.12 73 LEU A C 1
ATOM 603 O O . LEU A 1 73 ? 0.225 -3.380 -11.561 1.00 91.12 73 LEU A O 1
ATOM 607 N N . ALA A 1 74 ? 0.632 -5.532 -11.069 1.00 92.19 74 ALA A N 1
ATOM 608 C CA . ALA A 1 74 ? 0.929 -5.950 -12.438 1.00 92.19 74 ALA A CA 1
ATOM 609 C C . ALA A 1 74 ? -0.324 -6.048 -13.319 1.00 92.19 74 ALA A C 1
ATOM 611 O O . ALA A 1 74 ? -0.351 -5.535 -14.438 1.00 92.19 74 ALA A O 1
ATOM 612 N N . THR A 1 75 ? -1.387 -6.665 -12.810 1.00 89.12 75 THR A N 1
ATOM 613 C CA . THR A 1 75 ? -2.536 -7.080 -13.630 1.00 89.12 75 THR A CA 1
ATOM 614 C C . THR A 1 75 ? -3.777 -6.219 -13.419 1.00 89.12 75 THR A C 1
ATOM 616 O O . THR A 1 75 ? -4.663 -6.189 -14.271 1.00 89.12 75 THR A O 1
ATOM 619 N N . GLY A 1 76 ? -3.869 -5.522 -12.284 1.00 81.81 76 GLY A N 1
ATOM 620 C CA . GLY A 1 76 ? -5.106 -4.907 -11.800 1.00 81.81 76 GLY A CA 1
ATOM 621 C C . GLY A 1 76 ? -6.194 -5.925 -11.449 1.00 81.81 76 GLY A C 1
ATOM 622 O O . GLY A 1 76 ? -7.326 -5.530 -11.188 1.00 81.81 76 GLY A O 1
ATOM 623 N N . ARG A 1 77 ? -5.875 -7.225 -11.480 1.00 71.31 77 ARG A N 1
ATOM 624 C CA . ARG A 1 77 ? -6.799 -8.322 -11.220 1.00 71.31 77 ARG A CA 1
ATOM 625 C C . ARG A 1 77 ? -6.429 -8.956 -9.896 1.00 71.31 77 ARG A C 1
ATOM 627 O O . ARG A 1 77 ? -5.490 -9.738 -9.836 1.00 71.31 77 ARG A O 1
ATOM 634 N N . GLU A 1 78 ? -7.198 -8.624 -8.868 1.00 62.19 78 GLU A N 1
ATOM 635 C CA . GLU A 1 78 ? -7.471 -9.508 -7.740 1.00 62.19 78 GLU A CA 1
ATOM 636 C C . GLU A 1 78 ? -8.719 -9.008 -6.976 1.00 62.19 78 GLU A C 1
ATOM 638 O O . GLU A 1 78 ? -8.817 -7.836 -6.629 1.00 62.19 78 GLU A O 1
ATOM 643 N N . ASN A 1 79 ? -9.683 -9.933 -6.870 1.00 45.53 79 ASN A N 1
ATOM 644 C CA . ASN A 1 79 ? -10.979 -10.024 -6.181 1.00 45.53 79 ASN A CA 1
ATOM 645 C C . ASN A 1 79 ? -11.914 -8.802 -6.050 1.00 45.53 79 ASN A C 1
ATOM 647 O O . ASN A 1 79 ? -11.746 -7.899 -5.238 1.00 45.53 79 ASN A O 1
ATOM 651 N N . ALA A 1 80 ? -13.008 -8.902 -6.808 1.00 38.09 80 ALA A N 1
ATOM 652 C CA . ALA A 1 80 ? -14.217 -8.095 -6.766 1.00 38.09 80 ALA A CA 1
ATOM 653 C C . ALA A 1 80 ? -14.932 -8.144 -5.398 1.00 38.09 80 ALA A C 1
ATOM 655 O O . ALA A 1 80 ? -15.908 -8.866 -5.211 1.00 38.09 80 ALA A O 1
ATOM 656 N N . GLY A 1 81 ? -14.467 -7.336 -4.454 1.00 36.38 81 GLY A N 1
ATOM 657 C CA . GLY A 1 81 ? -15.342 -6.653 -3.508 1.00 36.38 81 GLY A CA 1
ATOM 658 C C . GLY A 1 81 ? -15.319 -5.173 -3.863 1.00 36.38 81 GLY A C 1
ATOM 659 O O . GLY A 1 81 ? -14.257 -4.657 -4.204 1.00 36.38 81 GLY A O 1
ATOM 660 N N . ASN A 1 82 ? -16.462 -4.496 -3.814 1.00 40.66 82 ASN A N 1
ATOM 661 C CA . ASN A 1 82 ? -16.598 -3.049 -4.021 1.00 40.66 82 ASN A CA 1
ATOM 662 C C . ASN A 1 82 ? -15.928 -2.226 -2.891 1.00 40.66 82 ASN A C 1
ATOM 664 O O . ASN A 1 82 ? -16.494 -1.246 -2.420 1.00 40.66 82 ASN A O 1
ATOM 668 N N . ASP A 1 83 ? -14.752 -2.638 -2.420 1.00 45.22 83 ASP A N 1
ATOM 669 C CA . ASP A 1 83 ? -14.083 -2.067 -1.259 1.00 45.22 83 ASP A CA 1
ATOM 670 C C . ASP A 1 83 ? -13.157 -0.925 -1.682 1.00 45.22 83 ASP A C 1
ATOM 672 O O . ASP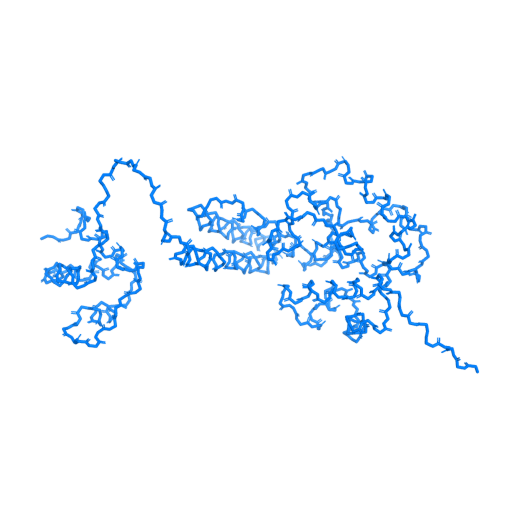 A 1 83 ? -12.225 -1.086 -2.476 1.00 45.22 83 ASP A O 1
ATOM 676 N N . GLU A 1 84 ? -13.393 0.240 -1.086 1.00 45.59 84 GLU A N 1
ATOM 677 C CA . GLU A 1 84 ? -12.686 1.499 -1.337 1.00 45.59 84 GLU A CA 1
ATOM 678 C C . GLU A 1 84 ? -11.179 1.433 -0.991 1.00 45.59 84 GLU A C 1
ATOM 680 O O . GLU A 1 84 ? -10.382 2.242 -1.478 1.00 45.59 84 GLU A O 1
ATOM 685 N N . LEU A 1 85 ? -10.743 0.391 -0.270 1.00 46.69 85 LEU A N 1
ATOM 686 C CA . LEU A 1 85 ? -9.348 0.126 0.100 1.00 46.69 85 LEU A CA 1
ATOM 687 C C . LEU A 1 85 ? -8.830 -1.187 -0.518 1.00 46.69 85 LEU A C 1
ATOM 689 O O . LEU A 1 85 ? -8.673 -2.224 0.125 1.00 46.69 85 LEU A O 1
ATOM 693 N N . ILE A 1 86 ? -8.502 -1.099 -1.806 1.00 49.41 86 ILE A N 1
ATOM 694 C CA . ILE A 1 86 ? -8.011 -2.180 -2.685 1.00 49.41 86 ILE A CA 1
ATOM 695 C C . ILE A 1 86 ? -6.683 -2.843 -2.211 1.00 49.41 86 ILE A C 1
ATOM 697 O O . ILE A 1 86 ? -6.309 -3.905 -2.701 1.00 49.41 86 ILE A O 1
ATOM 701 N N . PHE A 1 87 ? -5.981 -2.301 -1.208 1.00 49.50 87 PHE A N 1
ATOM 702 C CA . PHE A 1 87 ? -4.666 -2.802 -0.738 1.00 49.50 87 PHE A CA 1
ATOM 703 C C . PHE A 1 87 ? -4.731 -3.869 0.362 1.00 49.50 87 PHE A C 1
ATOM 705 O O . PHE A 1 87 ? -3.712 -4.339 0.874 1.00 49.50 87 PHE A O 1
ATOM 712 N N . LEU A 1 88 ? -5.943 -4.243 0.752 1.00 49.41 88 LEU A N 1
ATOM 713 C CA . LEU A 1 88 ? -6.204 -5.002 1.967 1.00 49.41 88 LEU A CA 1
ATOM 714 C C . LEU A 1 88 ? -7.105 -6.208 1.726 1.00 49.41 88 LEU A C 1
ATOM 716 O O . LEU A 1 88 ? -7.655 -6.748 2.669 1.00 49.41 88 LEU A O 1
ATOM 720 N N . HIS A 1 89 ? -7.325 -6.624 0.482 1.00 49.22 89 HIS A N 1
ATOM 721 C CA . HIS A 1 89 ? -8.386 -7.584 0.209 1.00 49.22 89 HIS A CA 1
ATOM 722 C C . HIS A 1 89 ? -8.112 -8.987 0.799 1.00 49.22 89 HIS A C 1
ATOM 724 O O . HIS A 1 89 ? -7.015 -9.546 0.711 1.00 49.22 89 HIS A O 1
ATOM 730 N N . LYS A 1 90 ? -9.179 -9.532 1.393 1.00 47.31 90 LYS A N 1
ATOM 731 C CA . LYS A 1 90 ? -9.296 -10.660 2.335 1.00 47.31 90 LYS A CA 1
ATOM 732 C C . LYS A 1 90 ? -8.955 -12.052 1.763 1.00 47.31 90 LYS A C 1
ATOM 734 O O . LYS A 1 90 ? -9.270 -13.075 2.358 1.00 47.31 90 LYS A O 1
ATOM 739 N N . GLY A 1 91 ? -8.316 -12.100 0.596 1.00 45.19 91 GLY A N 1
ATOM 740 C CA . GLY A 1 91 ? -7.860 -13.339 -0.047 1.00 45.19 91 GLY A CA 1
ATOM 741 C C . GLY A 1 91 ? -6.622 -13.178 -0.931 1.00 45.19 91 GLY A C 1
ATOM 742 O O . GLY A 1 91 ? -6.297 -14.088 -1.686 1.00 45.19 91 GLY A O 1
ATOM 743 N N . THR A 1 92 ? -5.969 -12.011 -0.901 1.00 48.00 92 THR A N 1
ATOM 744 C CA . THR A 1 92 ? -4.980 -11.588 -1.913 1.00 48.00 92 THR A CA 1
ATOM 745 C C . THR A 1 92 ? -3.798 -10.850 -1.288 1.00 48.00 92 THR A C 1
ATOM 747 O O . THR A 1 92 ? -3.200 -9.944 -1.869 1.00 48.00 92 THR A O 1
ATOM 750 N N . ARG A 1 93 ? -3.445 -11.242 -0.065 1.00 52.47 93 ARG A N 1
ATOM 751 C CA . ARG A 1 93 ? -2.216 -10.832 0.610 1.00 52.47 93 ARG A CA 1
ATOM 752 C C . ARG A 1 93 ? -1.235 -11.991 0.611 1.00 52.47 93 ARG A C 1
ATOM 754 O O . ARG A 1 93 ? -0.744 -12.377 1.655 1.00 52.47 93 ARG A O 1
ATOM 761 N N . ASN A 1 94 ? -0.957 -12.580 -0.543 1.00 52.94 94 ASN A N 1
ATOM 762 C CA . ASN A 1 94 ? -0.195 -13.827 -0.538 1.00 52.94 94 ASN A CA 1
ATOM 763 C C . ASN A 1 94 ? 1.291 -13.652 -0.894 1.00 52.94 94 ASN A C 1
ATOM 765 O O . ASN A 1 94 ? 2.071 -14.573 -0.660 1.00 52.94 94 ASN A O 1
ATOM 769 N N . CYS A 1 95 ? 1.737 -12.462 -1.324 1.00 56.69 95 CYS A N 1
ATOM 770 C CA . CYS A 1 95 ? 3.142 -12.082 -1.158 1.00 56.69 95 CYS A CA 1
ATOM 771 C C . CYS A 1 95 ? 3.340 -10.560 -1.159 1.00 56.69 95 CYS A C 1
ATOM 773 O O . CYS A 1 95 ? 2.594 -9.870 -1.833 1.00 56.69 95 CYS A O 1
ATOM 775 N N . MET A 1 96 ? 4.296 -10.059 -0.365 1.00 67.75 96 MET A N 1
ATOM 776 C CA . MET A 1 96 ? 4.837 -8.679 -0.395 1.00 67.75 96 MET A CA 1
ATOM 777 C C . MET A 1 96 ? 6.350 -8.722 -0.159 1.00 67.75 96 MET A C 1
ATOM 779 O O . MET A 1 96 ? 6.933 -7.940 0.596 1.00 67.75 96 MET A O 1
ATOM 783 N N . SER A 1 97 ? 6.968 -9.766 -0.694 1.00 76.19 97 SER A N 1
ATOM 784 C CA . SER A 1 97 ? 8.341 -10.141 -0.383 1.00 76.19 97 SER A CA 1
ATOM 785 C C . SER A 1 97 ? 9.005 -10.864 -1.543 1.00 76.19 97 SER A C 1
ATOM 787 O O . SER A 1 97 ? 9.983 -11.574 -1.313 1.00 76.19 97 SER A O 1
ATOM 789 N N . LEU A 1 98 ? 8.493 -10.712 -2.776 1.00 88.00 98 LEU A N 1
ATOM 790 C CA . LEU A 1 98 ? 9.148 -11.312 -3.940 1.00 88.00 98 LEU A CA 1
ATOM 791 C C . LEU A 1 98 ? 10.603 -10.846 -4.046 1.00 88.00 98 LEU A C 1
ATOM 793 O O . LEU A 1 98 ? 11.453 -11.634 -4.429 1.00 88.00 98 LEU A O 1
ATOM 797 N N . GLU A 1 99 ? 10.920 -9.620 -3.614 1.00 86.75 99 GLU A N 1
ATOM 798 C CA . GLU A 1 99 ? 12.302 -9.111 -3.571 1.00 86.75 99 GLU A CA 1
ATOM 799 C C . GLU A 1 99 ? 13.275 -9.950 -2.723 1.00 86.75 99 GLU A C 1
ATOM 801 O O . GLU A 1 99 ? 14.487 -9.827 -2.887 1.00 86.75 99 GLU A O 1
ATOM 806 N N . LEU A 1 100 ? 12.772 -10.796 -1.820 1.00 85.19 100 LEU A N 1
ATOM 807 C CA . LEU A 1 100 ? 13.598 -11.661 -0.974 1.00 85.19 100 LEU A CA 1
ATOM 808 C C . LEU A 1 100 ? 13.886 -13.016 -1.623 1.00 85.19 100 LEU A C 1
ATOM 810 O O . LEU A 1 100 ? 14.759 -13.753 -1.157 1.00 85.19 100 LEU A O 1
ATOM 814 N N . GLU A 1 101 ? 13.168 -13.352 -2.689 1.00 89.62 101 GLU A N 1
ATOM 815 C CA . GLU A 1 101 ? 13.252 -14.662 -3.313 1.00 89.62 101 GLU A CA 1
ATOM 816 C C . GLU A 1 101 ? 14.504 -14.776 -4.189 1.00 89.62 101 GLU A C 1
ATOM 818 O O . GLU A 1 101 ? 14.779 -13.874 -4.990 1.00 89.62 101 GLU A O 1
ATOM 823 N N . PRO A 1 102 ? 15.269 -15.879 -4.095 1.00 90.44 102 PRO A N 1
ATOM 824 C CA . PRO A 1 102 ? 16.492 -16.067 -4.871 1.00 90.44 102 PRO A CA 1
ATOM 825 C C . PRO A 1 102 ? 16.298 -15.906 -6.382 1.00 90.44 102 PRO A C 1
ATOM 827 O O . PRO A 1 102 ? 17.176 -15.363 -7.052 1.00 90.44 102 PRO A O 1
ATOM 830 N N . GLU A 1 103 ? 15.149 -16.329 -6.911 1.00 91.00 103 GLU A N 1
ATOM 831 C CA . GLU A 1 103 ? 14.789 -16.251 -8.327 1.00 91.00 103 GLU A CA 1
ATOM 832 C C . GLU A 1 103 ? 14.774 -14.807 -8.852 1.00 91.00 103 GLU A C 1
ATOM 834 O O . GLU A 1 103 ? 15.043 -14.577 -10.030 1.00 91.00 103 GLU A O 1
ATOM 839 N N . THR A 1 104 ? 14.541 -13.813 -7.988 1.00 90.25 104 THR A N 1
ATOM 840 C CA . THR A 1 104 ? 14.588 -12.399 -8.394 1.00 90.25 104 THR A CA 1
ATOM 841 C C . THR A 1 104 ? 15.995 -11.900 -8.687 1.00 90.25 104 THR A C 1
ATOM 843 O O . THR A 1 104 ? 16.156 -10.987 -9.494 1.00 90.25 104 THR A O 1
ATOM 846 N N . ARG A 1 105 ? 17.030 -12.540 -8.127 1.00 90.19 105 ARG A N 1
ATOM 847 C CA . ARG A 1 105 ? 18.437 -12.202 -8.410 1.00 90.19 105 ARG A CA 1
ATOM 848 C C . ARG A 1 105 ? 18.842 -12.534 -9.844 1.00 90.19 105 ARG A C 1
ATOM 850 O O . ARG A 1 105 ? 19.838 -12.006 -10.325 1.00 90.19 105 ARG A O 1
ATOM 857 N N . ALA A 1 106 ? 18.085 -13.402 -10.518 1.00 90.69 106 ALA A N 1
ATOM 858 C CA . ALA A 1 106 ? 18.305 -13.737 -11.921 1.00 90.69 106 ALA A CA 1
ATOM 859 C C . ALA A 1 106 ? 17.755 -12.668 -12.885 1.00 90.69 106 ALA A C 1
ATOM 861 O O . ALA A 1 106 ? 18.062 -12.709 -14.075 1.00 90.69 106 ALA A O 1
ATOM 862 N N . ILE A 1 107 ? 16.946 -11.720 -12.397 1.00 93.88 107 ILE A N 1
ATOM 863 C CA . ILE A 1 107 ? 16.347 -10.668 -13.222 1.00 93.88 107 ILE A CA 1
ATOM 864 C C . ILE A 1 107 ? 17.368 -9.533 -13.410 1.00 93.88 107 ILE A C 1
ATOM 866 O O . ILE A 1 107 ? 17.870 -8.997 -12.418 1.00 93.88 107 ILE A O 1
ATOM 870 N N . PRO A 1 108 ? 17.667 -9.109 -14.654 1.00 93.94 108 PRO A N 1
ATOM 871 C CA . PRO A 1 108 ? 18.555 -7.975 -14.894 1.00 93.94 108 PRO A CA 1
ATOM 872 C C . PRO A 1 108 ? 18.051 -6.692 -14.200 1.00 93.94 108 PRO A C 1
ATOM 874 O O . PRO A 1 108 ? 16.859 -6.392 -14.315 1.00 93.94 108 PRO A O 1
ATOM 877 N N . PRO A 1 109 ? 18.914 -5.885 -13.547 1.00 88.62 109 PRO A N 1
ATOM 878 C CA . PRO A 1 109 ? 18.496 -4.721 -12.748 1.00 88.62 109 PRO A CA 1
ATOM 879 C C . PRO A 1 109 ? 17.642 -3.675 -13.482 1.00 88.62 109 PRO A C 1
ATOM 881 O O . PRO A 1 109 ? 16.786 -3.035 -12.875 1.00 88.62 109 PRO A O 1
ATOM 884 N N . ASP A 1 110 ? 17.840 -3.513 -14.792 1.00 90.31 110 ASP A N 1
ATOM 885 C CA . ASP A 1 110 ? 17.115 -2.534 -15.613 1.00 90.31 110 ASP A CA 1
ATOM 886 C C . ASP A 1 110 ? 15.788 -3.062 -16.185 1.00 90.31 110 ASP A C 1
ATOM 888 O O . ASP A 1 110 ? 15.129 -2.380 -16.974 1.00 90.31 110 ASP A O 1
ATOM 892 N N . THR A 1 111 ? 15.371 -4.269 -15.792 1.00 95.31 111 THR A N 1
ATOM 893 C CA . THR A 1 111 ? 14.135 -4.882 -16.290 1.00 95.31 111 THR A CA 1
ATOM 894 C C . THR A 1 111 ? 12.908 -4.104 -15.809 1.00 95.31 111 THR A C 1
ATOM 896 O O . THR A 1 111 ? 12.782 -3.730 -14.639 1.00 95.31 111 THR A O 1
ATOM 899 N N . LEU A 1 112 ? 11.969 -3.863 -16.723 1.00 96.81 112 LEU A N 1
ATOM 900 C CA . LEU A 1 112 ? 10.684 -3.248 -16.397 1.00 96.81 112 LEU A CA 1
ATOM 901 C C . LEU A 1 112 ? 9.832 -4.204 -15.563 1.00 96.81 112 LEU A C 1
ATOM 903 O O . LEU A 1 112 ? 9.907 -5.418 -1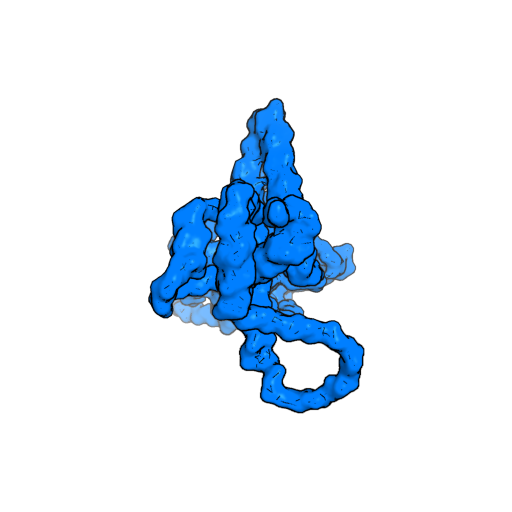5.736 1.00 96.81 112 LEU A O 1
ATOM 907 N N . PHE A 1 113 ? 8.997 -3.667 -14.677 1.00 97.25 113 PHE A N 1
ATOM 908 C CA . PHE A 1 113 ? 8.164 -4.497 -13.810 1.00 97.25 113 PHE A CA 1
ATOM 909 C C . PHE A 1 113 ? 7.209 -5.400 -14.595 1.00 97.25 113 PHE A C 1
ATOM 911 O O . PHE A 1 113 ? 7.117 -6.581 -14.284 1.00 97.25 113 PHE A O 1
ATOM 918 N N . SER A 1 114 ? 6.564 -4.876 -15.641 1.00 96.19 114 SER A N 1
ATOM 919 C CA . SER A 1 114 ? 5.698 -5.648 -16.543 1.00 96.19 114 SER A CA 1
ATOM 920 C C . SER A 1 114 ? 6.428 -6.860 -17.132 1.00 96.19 114 SER A C 1
ATOM 922 O O . SER A 1 114 ? 6.001 -7.996 -16.948 1.00 96.19 114 SER A O 1
ATOM 924 N N . ALA A 1 115 ? 7.590 -6.629 -17.744 1.00 96.38 115 ALA A N 1
ATOM 925 C CA . ALA A 1 115 ? 8.410 -7.680 -18.342 1.00 96.38 115 ALA A CA 1
ATOM 926 C C . ALA A 1 115 ? 8.931 -8.696 -17.308 1.00 96.38 115 ALA A C 1
ATOM 928 O O . ALA A 1 115 ? 8.937 -9.904 -17.559 1.00 96.38 115 ALA A O 1
ATOM 929 N N . ALA A 1 116 ? 9.358 -8.230 -16.131 1.00 96.69 116 ALA A N 1
ATOM 930 C CA . ALA A 1 116 ? 9.783 -9.099 -15.035 1.00 96.69 116 ALA A CA 1
ATOM 931 C C . ALA A 1 116 ? 8.623 -9.963 -14.515 1.00 96.69 116 ALA A C 1
ATOM 933 O O . ALA A 1 116 ? 8.821 -11.134 -14.186 1.00 96.69 116 ALA A O 1
ATOM 934 N N . TYR A 1 117 ? 7.413 -9.401 -14.470 1.00 95.44 117 TYR A N 1
ATOM 935 C CA . TYR A 1 117 ? 6.216 -10.099 -14.023 1.00 95.44 117 TYR A CA 1
ATOM 936 C C . TYR A 1 117 ? 5.775 -11.189 -14.993 1.00 95.44 117 TYR A C 1
ATOM 938 O O . TYR A 1 117 ? 5.574 -12.326 -14.566 1.00 95.44 117 TYR A O 1
ATOM 946 N N . ASP A 1 118 ? 5.738 -10.883 -16.287 1.00 95.12 118 ASP A N 1
ATOM 947 C CA . ASP A 1 118 ? 5.370 -11.852 -17.322 1.00 95.12 118 ASP A CA 1
ATOM 948 C C . ASP A 1 118 ? 6.380 -13.006 -17.437 1.00 95.12 118 ASP A C 1
ATOM 950 O O . ASP A 1 118 ? 6.012 -14.143 -17.736 1.00 95.12 118 ASP A O 1
ATOM 954 N N . SER A 1 119 ? 7.663 -12.733 -17.183 1.00 94.38 119 SER A N 1
ATOM 955 C CA . SER A 1 119 ? 8.732 -13.729 -17.326 1.00 94.38 119 SER A CA 1
ATOM 956 C C . SER A 1 119 ? 8.915 -14.619 -16.093 1.00 94.38 119 SER A C 1
ATOM 958 O O . SER A 1 119 ? 8.936 -15.847 -16.226 1.00 94.38 119 SER A O 1
ATOM 960 N N . ILE A 1 120 ? 9.065 -14.021 -14.904 1.00 94.44 120 ILE A N 1
ATOM 961 C CA . ILE A 1 120 ? 9.475 -14.725 -13.677 1.00 94.44 120 ILE A CA 1
ATOM 962 C C . ILE A 1 120 ? 8.523 -14.439 -12.512 1.00 94.44 120 ILE A C 1
ATOM 964 O O . ILE A 1 120 ? 8.021 -15.385 -11.898 1.00 94.44 120 ILE A O 1
ATOM 968 N N . LEU A 1 121 ? 8.263 -13.164 -12.193 1.00 94.19 121 LEU A N 1
ATOM 969 C CA . LEU A 1 121 ? 7.626 -12.805 -10.918 1.00 94.19 121 LEU A CA 1
ATOM 970 C C . LEU A 1 121 ? 6.189 -13.323 -10.808 1.00 94.19 121 LEU A C 1
ATOM 972 O O . LEU A 1 121 ? 5.790 -13.710 -9.719 1.00 94.19 121 LEU A O 1
ATOM 976 N N . GLY A 1 122 ? 5.428 -13.395 -11.905 1.00 92.12 122 GLY A N 1
ATOM 977 C CA . GLY A 1 122 ? 4.055 -13.903 -11.879 1.00 92.12 122 GLY A CA 1
ATOM 978 C C . GLY A 1 122 ? 3.978 -15.378 -11.480 1.00 92.12 122 GLY A C 1
ATOM 979 O O . GLY A 1 122 ? 3.212 -15.745 -10.594 1.00 92.12 122 GLY A O 1
ATOM 980 N N . LYS A 1 123 ? 4.835 -16.233 -12.056 1.00 92.25 123 LYS A N 1
ATOM 981 C CA . LYS A 1 123 ? 4.901 -17.660 -11.681 1.00 92.25 123 LYS A CA 1
ATOM 982 C C . LYS A 1 123 ? 5.368 -17.842 -10.239 1.00 92.25 123 LYS A C 1
ATOM 984 O O . LYS A 1 123 ? 4.866 -18.711 -9.529 1.00 92.25 123 LYS A O 1
ATOM 989 N N . LEU A 1 124 ? 6.333 -17.026 -9.821 1.00 90.88 124 LEU A N 1
ATOM 990 C CA . LEU A 1 124 ? 6.855 -17.040 -8.461 1.00 90.88 124 LEU A CA 1
ATOM 991 C C . LEU A 1 124 ? 5.792 -16.610 -7.443 1.00 90.88 124 LEU A C 1
ATOM 993 O O . LEU A 1 124 ? 5.640 -17.267 -6.415 1.00 90.88 124 LEU A O 1
ATOM 997 N N . PHE A 1 125 ? 5.023 -15.568 -7.765 1.00 89.44 125 PHE A N 1
ATOM 998 C CA . PHE A 1 125 ? 3.891 -15.111 -6.968 1.00 89.44 125 PHE A CA 1
ATOM 999 C C . PHE A 1 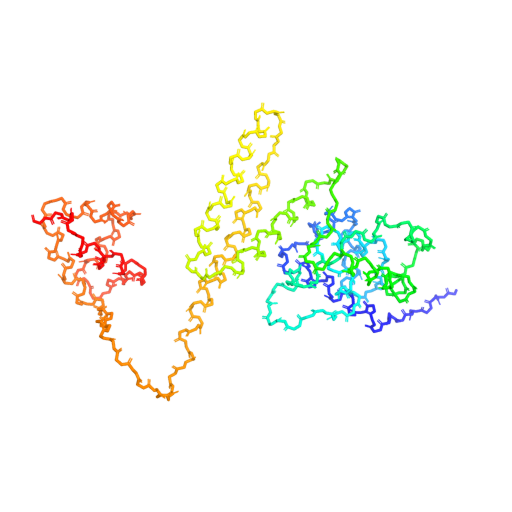125 ? 2.897 -16.247 -6.738 1.00 89.44 125 PHE A C 1
ATOM 1001 O O . PHE A 1 125 ? 2.615 -16.564 -5.590 1.00 89.44 125 PHE A O 1
ATOM 1008 N N . GLU A 1 126 ? 2.423 -16.909 -7.799 1.00 87.06 126 GLU A N 1
ATOM 1009 C CA . GLU A 1 126 ? 1.434 -17.992 -7.673 1.00 87.06 126 GLU A CA 1
ATOM 1010 C C . GLU A 1 126 ? 1.970 -19.174 -6.848 1.00 87.06 126 GLU A C 1
ATOM 1012 O O . GLU A 1 126 ? 1.270 -19.709 -5.987 1.00 87.06 126 GLU A O 1
ATOM 1017 N N . LYS A 1 127 ? 3.242 -19.548 -7.053 1.00 87.56 127 LYS A N 1
ATOM 1018 C CA . LYS A 1 127 ? 3.911 -20.606 -6.278 1.00 87.56 127 LYS A CA 1
ATOM 1019 C C . LYS A 1 127 ? 3.914 -20.294 -4.781 1.00 87.56 127 LYS A C 1
ATOM 1021 O O . LYS A 1 127 ? 3.606 -21.170 -3.977 1.00 87.56 127 LYS A O 1
ATOM 1026 N N . ILE A 1 128 ? 4.286 -19.073 -4.402 1.00 82.94 128 ILE A N 1
ATOM 1027 C CA . ILE A 1 128 ? 4.343 -18.672 -2.991 1.00 82.94 128 ILE A CA 1
ATOM 1028 C C . ILE A 1 128 ? 2.934 -18.514 -2.432 1.00 82.94 128 ILE A C 1
ATOM 1030 O O . ILE A 1 128 ? 2.659 -18.945 -1.312 1.00 82.94 128 ILE A O 1
ATOM 1034 N N . ALA A 1 129 ? 2.030 -17.956 -3.233 1.00 79.38 129 ALA A N 1
ATOM 1035 C CA . ALA A 1 129 ? 0.679 -17.681 -2.804 1.00 79.38 129 ALA A CA 1
ATOM 1036 C C . ALA A 1 129 ? -0.117 -18.945 -2.477 1.00 79.38 129 ALA A C 1
ATOM 1038 O O . ALA A 1 129 ? -0.917 -18.938 -1.542 1.00 79.38 129 ALA A O 1
ATOM 1039 N N . ALA A 1 130 ? 0.161 -20.044 -3.179 1.00 79.69 130 ALA A N 1
ATOM 1040 C CA . ALA A 1 130 ? -0.397 -21.355 -2.870 1.00 79.69 130 ALA A CA 1
ATOM 1041 C C . ALA A 1 130 ? 0.014 -21.880 -1.477 1.00 79.69 130 ALA A C 1
ATOM 1043 O O . ALA A 1 130 ? -0.742 -22.627 -0.860 1.00 79.69 130 ALA A O 1
ATOM 1044 N N . GLY A 1 131 ? 1.188 -21.492 -0.965 1.00 75.31 131 GLY A N 1
ATOM 1045 C CA . GLY A 1 131 ? 1.681 -21.893 0.359 1.00 75.31 131 GLY A CA 1
ATOM 1046 C C . GLY A 1 131 ? 1.183 -21.021 1.517 1.00 75.31 131 GLY A C 1
ATOM 1047 O O . GLY A 1 131 ? 1.271 -21.434 2.673 1.00 75.31 131 GLY A O 1
ATOM 1048 N N . HIS A 1 132 ? 0.646 -19.833 1.228 1.00 68.19 132 HIS A N 1
ATOM 1049 C CA . HIS A 1 132 ? 0.217 -18.851 2.228 1.00 68.19 132 HIS A CA 1
ATOM 1050 C C . HIS A 1 132 ? -1.173 -18.280 1.901 1.00 68.19 132 HIS A C 1
ATOM 1052 O O . HIS A 1 132 ? -1.288 -17.095 1.611 1.00 68.19 132 HIS A O 1
ATOM 1058 N N . PRO A 1 133 ? -2.245 -19.093 1.952 1.00 61.19 133 PRO A N 1
ATOM 1059 C CA . PRO A 1 133 ? -3.555 -18.699 1.428 1.00 61.19 133 PRO A CA 1
ATOM 1060 C C . PRO A 1 133 ? -4.287 -17.615 2.234 1.00 61.19 133 PRO A C 1
ATOM 1062 O O . PRO A 1 133 ? -5.213 -17.007 1.705 1.00 61.19 133 PRO A O 1
ATOM 1065 N N . PHE A 1 134 ? -3.914 -17.391 3.500 1.00 56.22 134 PHE A N 1
ATOM 1066 C CA . PHE A 1 134 ? -4.710 -16.577 4.429 1.00 56.22 134 PHE A CA 1
ATOM 1067 C C . PHE A 1 134 ? -4.009 -15.326 4.967 1.00 56.22 134 PHE A C 1
ATOM 1069 O O . PHE A 1 134 ? -4.697 -14.462 5.505 1.00 56.22 134 PHE A O 1
ATOM 1076 N N . TYR A 1 135 ? -2.678 -15.204 4.859 1.00 57.66 135 TYR A N 1
ATOM 1077 C CA . TYR A 1 135 ? -1.948 -14.138 5.556 1.00 57.66 135 TYR A CA 1
ATOM 1078 C C . TYR A 1 135 ? -0.866 -13.450 4.706 1.00 57.66 135 TYR A C 1
ATOM 1080 O O . TYR A 1 135 ? -0.075 -14.150 4.067 1.00 57.66 135 TYR A O 1
ATOM 1088 N N . PRO A 1 136 ? -0.750 -12.101 4.796 1.00 65.31 136 PRO A N 1
ATOM 1089 C CA . PRO A 1 136 ? 0.373 -11.333 4.251 1.00 65.31 136 PRO A CA 1
ATOM 1090 C C . PRO A 1 136 ? 1.716 -11.886 4.706 1.00 65.31 136 PRO A C 1
ATOM 1092 O O . PRO A 1 136 ? 2.055 -11.847 5.888 1.00 65.31 136 PRO A O 1
ATOM 1095 N N . ARG A 1 137 ? 2.530 -12.323 3.741 1.00 71.00 137 ARG A N 1
ATOM 1096 C CA . ARG A 1 137 ? 3.946 -12.620 3.968 1.00 71.00 137 ARG A CA 1
ATOM 1097 C C . ARG A 1 137 ? 4.736 -11.311 4.008 1.00 71.00 137 ARG A C 1
ATOM 1099 O O . ARG A 1 137 ? 5.178 -10.806 2.978 1.00 71.00 137 ARG A O 1
ATOM 1106 N N . VAL A 1 138 ? 4.879 -10.758 5.212 1.00 69.25 138 VAL A N 1
ATOM 1107 C CA . VAL A 1 138 ? 5.673 -9.553 5.492 1.00 69.25 138 VAL A CA 1
ATOM 1108 C C . VAL A 1 138 ? 6.866 -9.948 6.342 1.00 69.25 138 VAL A C 1
ATOM 1110 O O . VAL A 1 138 ? 6.708 -10.401 7.472 1.00 69.25 138 VAL A O 1
ATOM 1113 N N . PHE A 1 139 ? 8.068 -9.756 5.805 1.00 73.31 139 PHE A N 1
ATOM 1114 C CA . PHE A 1 139 ? 9.295 -9.883 6.584 1.00 73.31 139 PHE A CA 1
ATOM 1115 C C . PHE A 1 139 ? 9.774 -8.510 6.995 1.00 73.31 139 PHE A C 1
ATOM 1117 O O . PHE A 1 139 ? 9.933 -7.635 6.145 1.00 73.31 139 PHE A O 1
ATOM 1124 N N . VAL A 1 140 ? 10.050 -8.359 8.282 1.00 76.56 140 VAL A N 1
ATOM 1125 C CA . VAL A 1 140 ? 10.694 -7.181 8.852 1.00 76.56 140 VAL A CA 1
ATOM 1126 C C . VAL A 1 140 ? 12.040 -7.615 9.411 1.00 76.56 140 VAL A C 1
ATOM 1128 O O . VAL A 1 140 ? 12.150 -8.634 10.089 1.00 76.56 140 VAL A O 1
ATOM 1131 N N . THR A 1 141 ? 13.065 -6.836 9.111 1.00 76.69 141 THR A N 1
ATOM 1132 C CA . THR A 1 141 ? 14.431 -6.988 9.598 1.00 76.69 141 THR A CA 1
ATOM 1133 C C . THR A 1 141 ? 14.817 -5.763 10.421 1.00 76.69 141 THR A C 1
ATOM 1135 O O . THR A 1 141 ? 14.199 -4.707 10.312 1.00 76.69 141 THR A O 1
ATOM 1138 N N . LEU A 1 142 ? 15.890 -5.867 11.207 1.00 73.56 142 LEU A N 1
ATOM 1139 C CA . LEU A 1 142 ? 16.425 -4.723 11.960 1.00 73.56 142 LEU A CA 1
ATOM 1140 C C . LEU A 1 142 ? 16.957 -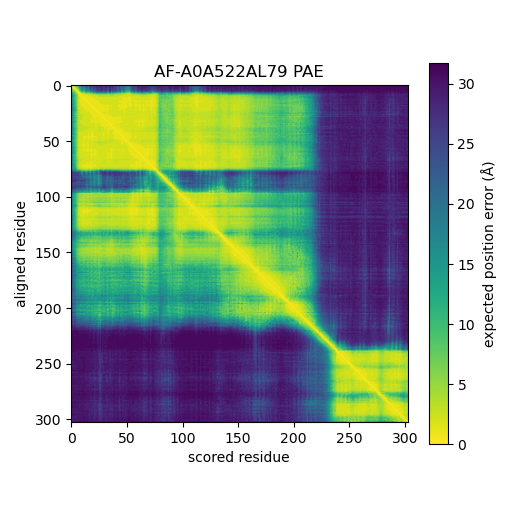3.593 11.060 1.00 73.56 142 LEU A C 1
ATOM 1142 O O . LEU A 1 142 ? 17.178 -2.488 11.541 1.00 73.56 142 LEU A O 1
ATOM 1146 N N . ALA A 1 143 ? 17.184 -3.866 9.772 1.00 79.06 143 ALA A N 1
ATOM 1147 C CA . ALA A 1 143 ? 17.625 -2.867 8.803 1.00 79.06 143 ALA A CA 1
ATOM 1148 C C . ALA A 1 143 ? 16.458 -2.068 8.195 1.00 79.06 143 ALA A C 1
ATOM 1150 O O . ALA A 1 143 ? 16.690 -1.081 7.494 1.00 79.06 143 ALA A O 1
ATOM 1151 N N . ASP A 1 144 ? 15.213 -2.496 8.420 1.00 82.06 144 ASP A N 1
ATOM 1152 C CA . ASP A 1 144 ? 14.047 -1.830 7.859 1.00 82.06 144 ASP A CA 1
ATOM 1153 C C . ASP A 1 144 ? 13.710 -0.534 8.588 1.00 82.06 144 ASP A C 1
ATOM 1155 O O . ASP A 1 144 ? 13.885 -0.392 9.796 1.00 82.06 144 ASP A O 1
ATOM 1159 N N . LYS A 1 145 ? 13.174 0.424 7.830 1.00 81.00 145 LYS A N 1
ATOM 1160 C CA . LYS A 1 145 ? 12.696 1.689 8.385 1.00 81.00 145 LYS A CA 1
ATOM 1161 C C . LYS A 1 145 ? 11.433 1.462 9.213 1.00 81.00 145 LYS A C 1
ATOM 1163 O O . LYS A 1 145 ? 10.545 0.719 8.791 1.00 81.00 145 LYS A O 1
ATOM 1168 N N . ASP A 1 146 ? 11.270 2.251 10.276 1.00 78.94 146 ASP A N 1
ATOM 1169 C CA . ASP A 1 146 ? 10.038 2.308 11.079 1.00 78.94 146 ASP A CA 1
ATOM 1170 C C . ASP A 1 146 ? 8.772 2.461 10.224 1.00 78.94 146 ASP A C 1
ATOM 1172 O O . ASP A 1 146 ? 7.712 1.952 10.586 1.00 78.94 146 ASP A O 1
ATOM 1176 N N . SER A 1 147 ? 8.866 3.146 9.076 1.00 80.38 147 SER A N 1
ATOM 1177 C CA . SER A 1 147 ? 7.737 3.361 8.168 1.00 80.38 147 SER A CA 1
ATOM 1178 C C . SER A 1 147 ? 7.166 2.058 7.612 1.00 80.38 147 SER A C 1
ATOM 1180 O O . SER A 1 147 ? 5.959 1.969 7.431 1.00 80.38 147 SER A O 1
ATOM 1182 N N . LEU A 1 148 ? 7.990 1.032 7.368 1.00 82.12 148 LEU A N 1
ATOM 1183 C CA . LEU A 1 148 ? 7.502 -0.282 6.936 1.00 82.12 148 LEU A CA 1
ATOM 1184 C C . LEU A 1 148 ? 6.661 -0.938 8.034 1.00 82.12 148 LEU A C 1
ATOM 1186 O O . LEU A 1 148 ? 5.547 -1.383 7.778 1.00 82.12 148 LEU A O 1
ATOM 1190 N N . VAL A 1 149 ? 7.193 -0.974 9.257 1.00 78.00 149 VAL A N 1
ATOM 1191 C CA . VAL A 1 149 ? 6.521 -1.568 10.423 1.00 78.00 149 VAL A CA 1
ATOM 1192 C C . VAL A 1 149 ? 5.204 -0.851 10.701 1.00 78.00 149 VAL A C 1
ATOM 1194 O O . VAL A 1 149 ? 4.166 -1.480 10.897 1.00 78.00 149 VAL A O 1
ATOM 1197 N N . THR A 1 150 ? 5.248 0.477 10.640 1.00 76.62 150 THR A N 1
ATOM 1198 C CA . THR A 1 150 ? 4.092 1.361 10.781 1.00 76.62 150 THR A CA 1
ATOM 1199 C C . THR A 1 150 ? 3.021 1.032 9.741 1.00 76.62 150 THR A C 1
ATOM 1201 O O . THR A 1 150 ? 1.888 0.729 10.113 1.00 76.62 150 THR A O 1
ATOM 1204 N N . ASN A 1 151 ? 3.383 0.999 8.454 1.00 77.75 151 ASN A N 1
ATOM 1205 C CA . ASN A 1 151 ? 2.452 0.665 7.375 1.00 77.75 151 ASN A CA 1
ATOM 1206 C C . ASN A 1 151 ? 1.874 -0.743 7.549 1.00 77.75 151 ASN A C 1
ATOM 1208 O O . ASN A 1 151 ? 0.678 -0.945 7.349 1.00 77.75 151 ASN A O 1
ATOM 1212 N N . ALA A 1 152 ? 2.700 -1.706 7.968 1.00 77.38 152 ALA A N 1
ATOM 1213 C CA . ALA A 1 152 ? 2.258 -3.075 8.167 1.00 77.38 152 ALA A CA 1
ATOM 1214 C C . ALA A 1 152 ? 1.184 -3.193 9.245 1.00 77.38 152 ALA A C 1
ATOM 1216 O O . ALA A 1 152 ? 0.141 -3.809 9.027 1.00 77.38 152 ALA A O 1
ATOM 1217 N N . LEU A 1 153 ? 1.410 -2.553 10.387 1.00 74.44 153 LEU A N 1
ATOM 1218 C CA . LEU A 1 153 ? 0.498 -2.618 11.520 1.00 74.44 153 LEU A CA 1
ATOM 1219 C C . LEU A 1 153 ? -0.781 -1.819 11.284 1.00 74.44 153 LEU A C 1
ATOM 1221 O O . LEU A 1 153 ? -1.861 -2.294 11.639 1.00 74.44 153 LEU A O 1
ATOM 1225 N N . THR A 1 154 ? -0.681 -0.653 10.640 1.00 74.81 154 THR A N 1
ATOM 1226 C CA . THR A 1 154 ? -1.846 0.096 10.160 1.00 74.81 154 THR A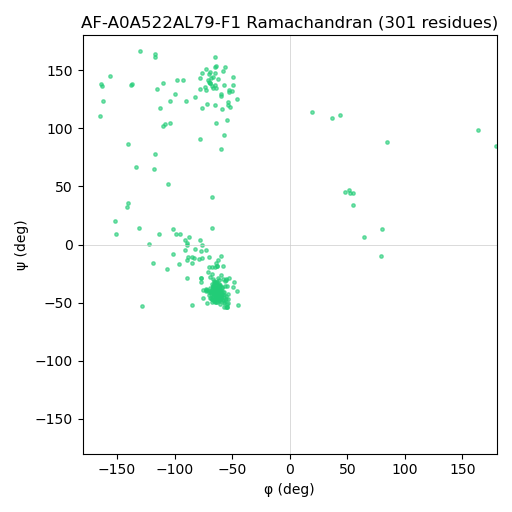 CA 1
ATOM 1227 C C . THR A 1 154 ? -2.714 -0.784 9.276 1.00 74.81 154 THR A C 1
ATOM 1229 O O . THR A 1 154 ? -3.900 -0.933 9.548 1.00 74.81 154 THR A O 1
ATOM 1232 N N . ALA A 1 155 ? -2.118 -1.440 8.284 1.00 72.38 155 ALA A N 1
ATOM 1233 C CA . ALA A 1 155 ? -2.887 -2.234 7.348 1.00 72.38 155 ALA A CA 1
ATOM 1234 C C . ALA A 1 155 ? -3.502 -3.477 8.024 1.00 72.38 155 ALA A C 1
ATOM 1236 O O . ALA A 1 155 ? -4.657 -3.799 7.785 1.00 72.38 155 ALA A O 1
ATOM 1237 N N . ILE A 1 156 ? -2.777 -4.175 8.905 1.00 73.38 156 ILE A N 1
ATOM 1238 C CA . ILE A 1 156 ? -3.355 -5.285 9.691 1.00 73.38 156 ILE A CA 1
ATOM 1239 C C . ILE A 1 156 ? -4.544 -4.798 10.535 1.00 73.38 156 ILE A C 1
ATOM 1241 O O . ILE A 1 156 ? -5.576 -5.458 10.586 1.00 73.38 156 ILE A O 1
ATOM 1245 N N . THR A 1 157 ? -4.422 -3.627 11.161 1.00 72.75 157 THR A N 1
ATOM 1246 C CA . THR A 1 157 ? -5.485 -3.051 11.997 1.00 72.75 157 THR A CA 1
ATOM 1247 C C . THR A 1 157 ? -6.735 -2.719 11.181 1.00 72.75 157 THR A C 1
ATOM 1249 O O . THR A 1 157 ? -7.839 -3.061 11.600 1.00 72.75 157 THR A O 1
ATOM 1252 N N . GLU A 1 158 ? -6.574 -2.084 10.017 1.00 71.81 158 GLU A N 1
ATOM 1253 C CA . GLU A 1 158 ? -7.688 -1.755 9.113 1.00 71.81 158 GLU A CA 1
ATOM 1254 C C . GLU A 1 158 ? -8.424 -3.015 8.643 1.00 71.81 158 GLU A C 1
ATOM 1256 O O . GLU A 1 158 ? -9.655 -3.048 8.646 1.00 71.81 158 GLU A O 1
ATOM 1261 N N . ASP A 1 159 ? -7.677 -4.075 8.315 1.00 71.00 159 ASP A N 1
ATOM 1262 C CA . ASP A 1 159 ? -8.237 -5.367 7.912 1.00 71.00 159 ASP A CA 1
ATOM 1263 C C . ASP A 1 159 ? -9.106 -5.973 9.020 1.00 71.00 159 ASP A C 1
ATOM 1265 O O . ASP A 1 159 ? -10.281 -6.279 8.813 1.00 71.00 159 ASP A O 1
ATOM 1269 N N . CYS A 1 160 ? -8.551 -6.054 10.234 1.00 72.31 160 CYS A N 1
ATOM 1270 C CA . CYS A 1 160 ? -9.263 -6.595 11.383 1.00 72.31 160 CYS A CA 1
ATOM 1271 C C . CYS A 1 160 ? -10.517 -5.783 11.734 1.00 72.31 160 CYS A C 1
ATOM 1273 O O . CYS A 1 160 ? -11.535 -6.376 12.081 1.00 72.31 160 CYS A O 1
ATOM 1275 N N . ILE A 1 161 ? -10.476 -4.446 11.649 1.00 72.38 161 ILE A N 1
ATOM 1276 C CA . ILE A 1 161 ? -11.640 -3.603 11.969 1.00 72.38 161 ILE A CA 1
ATOM 1277 C C . ILE A 1 161 ? -12.743 -3.749 10.918 1.00 72.38 161 ILE A C 1
ATOM 1279 O O . ILE A 1 161 ? -13.920 -3.796 11.276 1.00 72.38 161 ILE A O 1
ATOM 1283 N N . ARG A 1 162 ? -12.398 -3.809 9.629 1.00 69.75 162 ARG A N 1
ATOM 1284 C CA . ARG A 1 162 ? -13.390 -3.900 8.547 1.00 69.75 162 ARG A CA 1
ATOM 1285 C C . ARG A 1 162 ? -14.304 -5.112 8.701 1.00 69.75 162 ARG A C 1
ATOM 1287 O O . ARG A 1 162 ? -15.508 -4.987 8.484 1.00 69.75 162 ARG A O 1
ATOM 1294 N N . ASP A 1 163 ? -13.727 -6.242 9.088 1.00 69.44 163 ASP A N 1
ATOM 1295 C CA . ASP A 1 163 ? -14.408 -7.533 9.177 1.00 69.44 163 ASP A CA 1
ATOM 1296 C C . ASP A 1 163 ? -15.316 -7.689 10.390 1.00 69.44 163 ASP A C 1
ATOM 1298 O O . ASP A 1 163 ? -16.092 -8.645 10.474 1.00 69.44 163 ASP A O 1
ATOM 1302 N N . LEU A 1 164 ? -15.210 -6.766 11.338 1.00 74.56 164 LEU A N 1
ATOM 1303 C CA . LEU A 1 164 ? -16.032 -6.790 12.526 1.00 74.56 164 LEU A CA 1
ATOM 1304 C C . LEU A 1 164 ? -17.439 -6.261 12.226 1.00 74.56 164 LEU A C 1
ATOM 1306 O O . LEU A 1 164 ? -17.592 -5.282 11.486 1.00 74.56 164 LEU A O 1
ATOM 1310 N N . PRO A 1 165 ? -18.471 -6.848 12.857 1.00 81.00 165 PRO A N 1
ATOM 1311 C CA . PRO A 1 165 ? -19.792 -6.237 12.942 1.00 81.00 165 PRO A CA 1
ATOM 1312 C C . PRO A 1 165 ? -19.693 -4.782 13.415 1.00 81.00 165 PRO A C 1
ATOM 1314 O O . PRO A 1 165 ? -18.843 -4.456 14.252 1.00 81.00 165 PRO A O 1
ATOM 1317 N N . SER A 1 166 ? -20.560 -3.907 12.896 1.00 77.88 166 SER A N 1
ATOM 1318 C CA . SER A 1 166 ? -20.567 -2.465 13.193 1.00 77.88 166 SER A CA 1
ATOM 1319 C C . SER A 1 166 ? -20.522 -2.160 14.688 1.00 77.88 166 SER A C 1
ATOM 1321 O O . SER A 1 166 ? -19.845 -1.225 15.110 1.00 77.88 166 SER A O 1
ATOM 1323 N N . GLU A 1 167 ? -21.189 -2.986 15.490 1.00 80.56 167 GLU A N 1
ATOM 1324 C CA . GLU A 1 167 ? -21.320 -2.829 16.937 1.00 80.56 167 GLU A CA 1
ATOM 1325 C C . GLU A 1 167 ? -19.986 -3.065 17.661 1.00 80.56 167 GLU A C 1
ATOM 1327 O O . GLU A 1 167 ? -19.740 -2.486 18.715 1.00 80.56 167 GLU A O 1
ATOM 1332 N N . LEU A 1 168 ? -19.105 -3.886 17.080 1.00 80.44 168 LEU A N 1
ATOM 1333 C CA . LEU A 1 168 ? -17.815 -4.263 17.661 1.00 80.44 168 LEU A CA 1
ATOM 1334 C C . LEU A 1 168 ? -16.654 -3.406 17.148 1.00 80.44 168 LEU A C 1
ATOM 1336 O O . LEU A 1 168 ? -15.598 -3.372 17.785 1.00 80.44 168 LEU A O 1
ATOM 1340 N N . LYS A 1 169 ? -16.832 -2.682 16.033 1.00 80.62 169 LYS A N 1
ATOM 1341 C CA . LYS A 1 169 ? -15.768 -1.866 15.423 1.00 80.62 169 LYS A CA 1
ATOM 1342 C C . LYS A 1 169 ? -15.179 -0.861 16.407 1.00 80.62 169 LYS A C 1
ATOM 1344 O O . LYS A 1 169 ? -13.961 -0.789 16.521 1.00 80.62 169 LYS A O 1
ATOM 1349 N N . VAL A 1 170 ? -16.014 -0.120 17.144 1.00 75.44 170 VAL A N 1
ATOM 1350 C CA . VAL A 1 170 ? -15.568 0.924 18.093 1.00 75.44 170 VAL A CA 1
ATOM 1351 C C . VAL A 1 170 ? -14.850 0.334 19.310 1.00 75.44 170 VAL A C 1
ATOM 1353 O O . VAL A 1 170 ? -13.831 0.873 19.757 1.00 75.44 170 VAL A O 1
ATOM 1356 N N . GLU A 1 171 ? -15.355 -0.776 19.847 1.00 78.94 171 GLU A N 1
ATOM 1357 C CA . GLU A 1 171 ? -14.753 -1.435 21.006 1.00 78.94 171 GLU A CA 1
ATOM 1358 C C . GLU A 1 171 ? -13.392 -2.045 20.650 1.00 78.94 171 GLU A C 1
ATOM 1360 O O . GLU A 1 171 ? -12.406 -1.810 21.356 1.00 78.94 171 GLU A O 1
ATOM 1365 N N . TYR A 1 172 ? -13.314 -2.749 19.519 1.00 80.81 172 TYR A N 1
ATOM 1366 C CA . TYR A 1 172 ? -12.075 -3.341 19.026 1.00 80.81 172 TYR A CA 1
ATOM 1367 C C . TYR A 1 172 ? -11.041 -2.276 18.662 1.00 80.81 172 TYR A C 1
ATOM 1369 O O . TYR A 1 172 ? -9.910 -2.332 19.138 1.00 80.81 172 TYR A O 1
ATOM 1377 N N . ALA A 1 173 ? -11.447 -1.249 17.914 1.00 76.44 173 ALA A N 1
ATOM 1378 C CA . ALA A 1 173 ? -10.666 -0.042 17.654 1.00 76.44 173 ALA A CA 1
ATOM 1379 C C . ALA A 1 173 ? -10.010 0.509 18.929 1.00 76.44 173 ALA A C 1
ATOM 1381 O O . ALA A 1 173 ? -8.796 0.711 19.008 1.00 76.44 173 ALA A O 1
ATOM 1382 N N . SER A 1 174 ? -10.823 0.701 19.969 1.00 74.38 174 SER A N 1
ATOM 1383 C CA . SER A 1 174 ? -10.354 1.208 21.254 1.00 74.38 174 SER A CA 1
ATOM 1384 C C . SER A 1 174 ? -9.392 0.233 21.938 1.00 74.38 174 SER A C 1
ATOM 1386 O O . SER A 1 174 ? -8.415 0.665 22.551 1.00 74.38 174 SER A O 1
ATOM 1388 N N . ALA A 1 175 ? -9.632 -1.077 21.838 1.00 79.19 175 ALA A N 1
ATOM 1389 C CA . ALA A 1 175 ? -8.748 -2.101 22.384 1.00 79.19 175 ALA A CA 1
ATOM 1390 C C . ALA A 1 175 ? -7.377 -2.116 21.691 1.00 79.19 175 ALA A C 1
ATOM 1392 O O . ALA A 1 175 ? -6.359 -2.146 22.384 1.00 79.19 175 ALA A O 1
ATOM 1393 N N . VAL A 1 176 ? -7.336 -2.012 20.359 1.00 80.69 176 VAL A N 1
ATOM 1394 C CA . VAL A 1 176 ? -6.085 -1.963 19.586 1.00 80.69 176 VAL A CA 1
ATOM 1395 C C . VAL A 1 176 ? -5.281 -0.708 19.931 1.00 80.69 176 VAL A C 1
ATOM 1397 O O . VAL A 1 176 ? -4.084 -0.801 20.206 1.00 80.69 176 VAL A O 1
ATOM 1400 N N . VAL A 1 177 ? -5.930 0.460 20.026 1.00 76.62 177 VAL A N 1
ATOM 1401 C CA . VAL A 1 177 ? -5.262 1.702 20.456 1.00 76.62 177 VAL A CA 1
ATOM 1402 C C . VAL A 1 177 ? -4.702 1.571 21.877 1.00 76.62 177 VAL A C 1
ATOM 1404 O O . VAL A 1 177 ? -3.562 1.970 22.121 1.00 76.62 177 VAL A O 1
ATOM 1407 N N . ARG A 1 178 ? -5.458 0.991 22.823 1.00 77.44 178 ARG A N 1
ATOM 1408 C CA . ARG A 1 178 ? -4.969 0.751 24.194 1.00 77.44 178 ARG A CA 1
ATOM 1409 C C . ARG A 1 178 ? -3.754 -0.176 24.208 1.00 77.44 178 ARG A C 1
ATOM 1411 O O . ARG A 1 178 ? -2.765 0.150 24.861 1.00 77.44 178 ARG A O 1
ATOM 1418 N N . ALA A 1 179 ? -3.802 -1.285 23.470 1.00 76.88 179 ALA A N 1
ATOM 1419 C CA . ALA A 1 179 ? -2.683 -2.217 23.360 1.00 76.88 179 ALA A CA 1
ATOM 1420 C C . ALA A 1 179 ? -1.432 -1.531 22.788 1.00 76.88 179 ALA A C 1
ATOM 1422 O O . ALA A 1 179 ? -0.342 -1.684 23.335 1.00 76.88 179 ALA A O 1
ATOM 1423 N N . ALA A 1 180 ? -1.592 -0.700 21.753 1.00 78.25 180 ALA A N 1
ATOM 1424 C CA . ALA A 1 180 ? -0.493 0.061 21.170 1.00 78.25 180 ALA A CA 1
ATOM 1425 C C . ALA A 1 180 ? 0.151 1.032 22.174 1.00 78.25 180 ALA A C 1
ATOM 1427 O O . ALA A 1 180 ? 1.376 1.111 22.262 1.00 78.25 180 ALA A O 1
ATOM 1428 N N . VAL A 1 181 ? -0.661 1.745 22.966 1.00 73.88 181 VAL A N 1
ATOM 1429 C CA . VAL A 1 181 ? -0.172 2.655 24.018 1.00 73.88 181 VAL A CA 1
ATOM 1430 C C . VAL A 1 181 ? 0.613 1.899 25.092 1.00 73.88 181 VAL A C 1
ATOM 1432 O O . VAL A 1 181 ? 1.683 2.362 25.487 1.00 73.88 181 VAL A O 1
ATOM 1435 N N . ILE A 1 182 ? 0.119 0.737 25.533 1.00 77.94 182 ILE A N 1
ATOM 1436 C CA . ILE A 1 182 ? 0.808 -0.117 26.515 1.00 77.94 182 ILE A CA 1
ATOM 1437 C C . ILE A 1 182 ? 2.156 -0.588 25.959 1.00 77.94 182 ILE A C 1
ATOM 1439 O O . ILE A 1 182 ? 3.178 -0.441 26.626 1.00 77.94 182 ILE A O 1
ATOM 1443 N N . LEU A 1 183 ? 2.182 -1.082 24.718 1.00 74.88 183 LEU A N 1
ATOM 1444 C CA . LEU A 1 183 ? 3.419 -1.505 24.059 1.00 74.88 183 LEU A CA 1
ATOM 1445 C C . LEU A 1 183 ? 4.425 -0.355 23.946 1.00 74.88 183 LEU A C 1
ATOM 1447 O O . LEU A 1 183 ? 5.607 -0.549 24.211 1.00 74.88 183 LEU A O 1
ATOM 1451 N N . ASN A 1 184 ? 3.975 0.855 23.605 1.00 77.88 184 ASN A N 1
ATOM 1452 C CA . ASN A 1 184 ? 4.843 2.032 23.576 1.00 77.88 184 ASN A CA 1
ATOM 1453 C C . ASN A 1 184 ? 5.422 2.385 24.948 1.00 77.88 184 ASN A C 1
ATOM 1455 O O . ASN A 1 184 ? 6.595 2.752 25.042 1.00 77.88 184 ASN A O 1
ATOM 1459 N N . TRP A 1 185 ? 4.619 2.270 26.003 1.00 75.06 185 TRP A N 1
ATOM 1460 C CA . TRP A 1 185 ? 5.097 2.483 27.362 1.00 75.06 185 TRP A CA 1
ATOM 1461 C C . TRP A 1 185 ? 6.187 1.470 27.743 1.00 75.06 185 TRP A C 1
ATOM 1463 O O . TRP A 1 185 ? 7.249 1.879 28.207 1.00 75.06 185 TRP A O 1
ATOM 1473 N N . GLU A 1 186 ? 5.990 0.178 27.462 1.00 74.19 186 GLU A N 1
ATOM 1474 C CA . GLU A 1 186 ? 7.004 -0.853 27.736 1.00 74.19 186 GLU A CA 1
ATOM 1475 C C . GLU A 1 186 ? 8.270 -0.673 26.888 1.00 74.19 186 GLU A C 1
ATOM 1477 O O . GLU A 1 186 ? 9.383 -0.755 27.405 1.00 74.19 186 GLU A O 1
ATOM 1482 N N . MET A 1 187 ? 8.125 -0.339 25.603 1.00 72.81 187 MET A N 1
ATOM 1483 C CA . MET A 1 187 ? 9.256 -0.010 24.729 1.00 72.81 187 MET A CA 1
ATOM 1484 C C . MET A 1 187 ? 10.071 1.170 25.275 1.00 72.81 187 MET A C 1
ATOM 1486 O O . MET A 1 187 ? 11.302 1.117 25.297 1.00 72.81 187 MET A O 1
ATOM 1490 N N . SER A 1 188 ? 9.401 2.195 25.806 1.00 75.12 188 SER A N 1
ATOM 1491 C CA . SER A 1 188 ? 10.073 3.366 26.383 1.00 75.12 188 SER A CA 1
ATOM 1492 C C . SER A 1 188 ? 10.933 3.002 27.597 1.00 75.12 188 SER A C 1
ATOM 1494 O O . SER A 1 188 ? 11.990 3.598 27.800 1.00 75.12 188 SER A O 1
ATOM 1496 N N . ARG A 1 189 ? 10.542 1.985 28.380 1.00 75.69 189 ARG A N 1
ATOM 1497 C CA . ARG A 1 189 ? 11.325 1.505 29.535 1.00 75.69 189 ARG A CA 1
ATOM 1498 C C . ARG A 1 189 ? 12.645 0.850 29.138 1.00 75.69 189 ARG A C 1
ATOM 1500 O O . ARG A 1 189 ? 13.577 0.857 29.936 1.00 75.69 189 ARG A O 1
ATOM 1507 N N . VAL A 1 190 ? 12.731 0.314 27.922 1.00 74.69 190 VAL A N 1
ATOM 1508 C CA . VAL A 1 190 ? 13.951 -0.288 27.360 1.00 74.69 190 VAL A CA 1
ATOM 1509 C C . VAL A 1 190 ? 14.677 0.646 26.381 1.00 74.69 190 VAL A C 1
ATOM 1511 O O . VAL A 1 190 ? 15.571 0.211 25.662 1.00 74.69 190 VAL A O 1
ATOM 1514 N N . GLY A 1 191 ? 14.320 1.938 26.357 1.00 73.25 191 GLY A N 1
ATOM 1515 C CA . GLY A 1 191 ? 14.973 2.957 25.526 1.00 73.25 191 GLY A CA 1
ATOM 1516 C C . GLY A 1 191 ? 14.5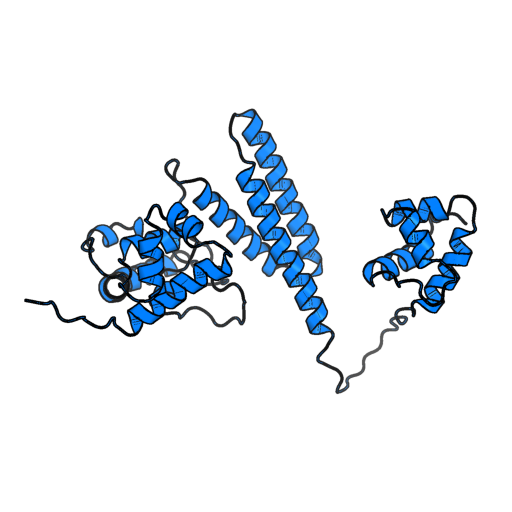28 2.983 24.059 1.00 73.25 191 GLY A C 1
ATOM 1517 O O . GLY A 1 191 ? 15.180 3.626 23.238 1.00 73.25 191 GLY A O 1
ATOM 1518 N N . LEU A 1 192 ? 13.428 2.308 23.715 1.00 69.88 192 LEU A N 1
ATOM 1519 C CA . LEU A 1 192 ? 12.847 2.295 22.371 1.00 69.88 192 LEU A CA 1
ATOM 1520 C C . LEU A 1 192 ? 11.682 3.294 22.274 1.00 69.88 192 LEU A C 1
ATOM 1522 O O . LEU A 1 192 ? 10.877 3.416 23.193 1.00 69.88 192 LEU A O 1
ATOM 1526 N N . ASN A 1 193 ? 11.554 3.996 21.144 1.00 74.12 193 ASN A N 1
ATOM 1527 C CA . ASN A 1 193 ? 10.474 4.962 20.916 1.00 74.12 193 ASN A CA 1
ATOM 1528 C C . ASN A 1 193 ? 9.399 4.387 19.978 1.00 74.12 193 ASN A C 1
ATOM 1530 O O . ASN A 1 193 ? 9.586 4.352 18.765 1.00 74.12 193 ASN A O 1
ATOM 1534 N N . GLY A 1 194 ? 8.250 3.991 20.528 1.00 71.25 194 GLY A N 1
ATOM 1535 C CA . GLY A 1 194 ? 7.110 3.471 19.763 1.00 71.25 194 GLY A CA 1
ATOM 1536 C C . GLY A 1 194 ? 6.034 4.503 19.415 1.00 71.25 194 GLY A C 1
ATOM 1537 O O . GLY A 1 194 ? 4.959 4.124 18.954 1.00 71.25 194 GLY A O 1
ATOM 1538 N N . SER A 1 195 ? 6.260 5.800 19.649 1.00 74.19 195 SER A N 1
ATOM 1539 C CA . SER A 1 195 ? 5.213 6.832 19.522 1.00 74.19 195 SER A CA 1
ATOM 1540 C C . SER A 1 195 ? 4.608 6.903 18.117 1.00 74.19 195 SER A C 1
ATOM 1542 O O . SER A 1 195 ? 3.395 7.043 17.966 1.00 74.19 195 SER A O 1
ATOM 1544 N N . ARG A 1 196 ? 5.439 6.718 17.085 1.00 68.06 196 ARG A N 1
ATOM 1545 C CA . ARG A 1 196 ? 5.011 6.664 15.678 1.00 68.06 196 ARG A CA 1
ATOM 1546 C C . ARG A 1 196 ? 4.048 5.514 15.397 1.00 68.06 196 ARG A C 1
ATOM 1548 O O . ARG A 1 196 ? 3.085 5.690 14.660 1.00 68.06 196 ARG A O 1
ATOM 1555 N N . PHE A 1 197 ? 4.283 4.362 16.018 1.00 67.69 197 PHE A N 1
ATOM 1556 C CA . PHE A 1 197 ? 3.419 3.194 15.889 1.00 67.69 197 PHE A CA 1
ATOM 1557 C C . PHE A 1 197 ? 2.040 3.440 16.516 1.00 67.69 197 PHE A C 1
ATOM 1559 O O . PHE A 1 197 ? 1.018 3.150 15.895 1.00 67.69 197 PHE A O 1
ATOM 1566 N N . VAL A 1 198 ? 2.003 4.041 17.711 1.00 72.62 198 VAL A N 1
ATOM 1567 C CA . VAL A 1 198 ? 0.742 4.410 18.377 1.00 72.62 198 VAL A CA 1
ATOM 1568 C C . VAL A 1 198 ? -0.066 5.369 17.515 1.00 72.62 198 VAL A C 1
ATOM 1570 O O . VAL A 1 198 ? -1.268 5.176 17.341 1.00 72.62 198 VAL A O 1
ATOM 1573 N N . GLU A 1 199 ? 0.588 6.393 16.972 1.00 74.12 199 GLU A N 1
ATOM 1574 C CA . GLU A 1 199 ? -0.078 7.404 16.156 1.00 74.12 199 GLU A CA 1
ATOM 1575 C C . GLU A 1 199 ? -0.648 6.807 14.865 1.00 74.12 199 GLU A C 1
ATOM 1577 O O . GLU A 1 199 ? -1.799 7.057 14.513 1.00 74.12 199 GLU A O 1
ATOM 1582 N N . ALA A 1 200 ? 0.097 5.926 14.201 1.00 67.19 200 ALA A N 1
ATOM 1583 C CA . ALA A 1 200 ? -0.384 5.269 12.994 1.00 67.19 200 ALA A CA 1
ATOM 1584 C C . ALA A 1 200 ? -1.577 4.336 13.241 1.00 67.19 200 ALA A C 1
ATOM 1586 O O . ALA A 1 200 ? -2.507 4.301 12.431 1.00 67.19 200 ALA A O 1
ATOM 1587 N N . ILE A 1 201 ? -1.601 3.625 14.375 1.00 72.44 201 ILE A N 1
ATOM 1588 C CA . ILE A 1 201 ? -2.770 2.838 14.788 1.00 72.44 201 ILE A CA 1
ATOM 1589 C C . ILE A 1 201 ? -3.966 3.744 15.078 1.00 72.44 201 ILE A C 1
ATOM 1591 O O . ILE A 1 201 ? -5.081 3.421 14.666 1.00 72.44 201 ILE A O 1
ATOM 1595 N N . ARG A 1 202 ? -3.768 4.887 15.749 1.00 74.94 202 ARG A N 1
ATOM 1596 C CA . ARG A 1 202 ? -4.849 5.855 16.002 1.00 74.94 202 ARG A CA 1
ATOM 1597 C C . ARG A 1 202 ? -5.456 6.363 14.702 1.00 74.94 202 ARG A C 1
ATOM 1599 O O . ARG A 1 202 ? -6.676 6.361 14.569 1.00 74.94 202 ARG A O 1
ATOM 1606 N N . GLN A 1 203 ? -4.621 6.744 13.740 1.00 73.06 203 GLN A N 1
ATOM 1607 C CA . GLN A 1 203 ? -5.078 7.243 12.444 1.00 73.06 203 GLN A CA 1
ATOM 1608 C C . GLN A 1 203 ? -5.830 6.175 11.644 1.00 73.06 203 GLN A C 1
ATOM 1610 O O . GLN A 1 203 ? -6.892 6.467 11.101 1.00 73.06 203 GLN A O 1
ATOM 1615 N N . ALA A 1 204 ? -5.314 4.944 11.610 1.00 67.12 204 ALA A N 1
ATOM 1616 C CA . ALA A 1 204 ? -5.975 3.797 10.986 1.00 67.12 204 ALA A CA 1
ATOM 1617 C C . ALA A 1 204 ? -7.362 3.551 11.588 1.00 67.12 204 ALA A C 1
ATOM 1619 O O . ALA A 1 204 ? -8.373 3.494 10.895 1.00 67.12 204 ALA A O 1
ATOM 1620 N N . THR A 1 205 ? -7.408 3.512 12.915 1.00 70.31 205 THR A N 1
ATOM 1621 C CA . THR A 1 205 ? -8.629 3.298 13.682 1.00 70.31 205 THR A CA 1
ATOM 1622 C C . THR A 1 205 ? -9.662 4.397 13.433 1.00 70.31 205 THR A C 1
ATOM 1624 O O . THR A 1 205 ? -10.840 4.109 13.229 1.00 70.31 205 THR A O 1
ATOM 1627 N N . HIS A 1 206 ? -9.221 5.656 13.409 1.00 70.50 206 HIS A N 1
ATOM 1628 C CA . HIS A 1 206 ? -10.083 6.797 13.130 1.00 70.50 206 HIS A CA 1
ATOM 1629 C C . HIS A 1 206 ? -10.669 6.731 11.714 1.00 70.50 206 HIS A C 1
ATOM 1631 O O . HIS A 1 206 ? -11.857 6.991 11.544 1.00 70.50 206 HIS A O 1
ATOM 1637 N N . ARG A 1 207 ? -9.874 6.354 10.697 1.00 67.94 207 ARG A N 1
ATOM 1638 C CA . ARG A 1 207 ? -10.379 6.166 9.323 1.00 67.94 207 ARG A CA 1
ATOM 1639 C C . ARG A 1 207 ? -11.513 5.142 9.280 1.00 67.94 207 ARG A C 1
ATOM 1641 O O . ARG A 1 207 ? -12.594 5.471 8.804 1.00 67.94 207 ARG A O 1
ATOM 1648 N N . CYS A 1 208 ? -11.314 3.968 9.879 1.00 64.62 208 CYS A N 1
ATOM 1649 C CA . CYS A 1 208 ? -12.338 2.922 9.903 1.00 64.62 208 CYS A CA 1
ATOM 1650 C C . CYS A 1 208 ? -13.606 3.325 10.676 1.00 64.62 208 CYS A C 1
ATOM 1652 O O . CYS A 1 208 ? -14.703 2.878 10.343 1.00 64.62 208 CYS A O 1
ATOM 1654 N N . GLN A 1 209 ? -13.476 4.151 11.721 1.00 64.69 209 GLN A N 1
ATOM 1655 C CA . GLN A 1 209 ? -14.623 4.671 12.471 1.00 64.69 209 GLN A CA 1
ATOM 1656 C C . GLN A 1 209 ? -15.435 5.677 11.648 1.00 64.69 209 GLN A C 1
ATOM 1658 O O . GLN A 1 209 ? -16.661 5.591 11.640 1.00 64.69 209 GLN A O 1
ATOM 1663 N N . VAL A 1 210 ? -14.771 6.593 10.934 1.00 60.56 210 VAL A N 1
ATOM 1664 C CA . VAL A 1 210 ? -15.437 7.557 10.041 1.00 60.56 210 VAL A CA 1
ATOM 1665 C C . VAL A 1 210 ? -16.181 6.830 8.920 1.00 60.56 210 VAL A C 1
ATOM 1667 O O . VAL A 1 210 ? -17.361 7.095 8.719 1.00 60.56 210 VAL A O 1
ATOM 1670 N N . GLU A 1 211 ? -15.546 5.847 8.277 1.00 58.59 211 GLU A N 1
ATOM 1671 C CA . GLU A 1 211 ? -16.172 5.030 7.226 1.00 58.59 211 GLU A CA 1
ATOM 1672 C C . GLU A 1 211 ? -17.393 4.251 7.745 1.00 58.59 211 GLU A C 1
ATOM 1674 O O . GLU A 1 211 ? -18.426 4.193 7.080 1.00 58.59 211 GLU A O 1
ATOM 1679 N N . ALA A 1 212 ? -17.328 3.689 8.960 1.00 55.09 212 ALA A N 1
ATOM 1680 C CA . ALA A 1 212 ? -18.469 3.001 9.569 1.00 55.09 212 ALA A CA 1
ATOM 1681 C C . ALA A 1 212 ? -19.645 3.954 9.862 1.00 55.09 212 ALA A C 1
ATOM 1683 O O . ALA A 1 212 ? -20.807 3.580 9.678 1.00 55.09 212 ALA A O 1
ATOM 1684 N N . ILE A 1 213 ? -19.357 5.191 10.284 1.00 55.75 213 ILE A N 1
ATOM 1685 C CA . ILE A 1 213 ? -20.370 6.230 10.512 1.00 55.75 213 ILE A CA 1
ATOM 1686 C C . ILE A 1 213 ? -20.998 6.655 9.176 1.00 55.75 213 ILE A C 1
ATOM 1688 O O . ILE A 1 213 ? -22.224 6.679 9.056 1.00 55.75 213 ILE A O 1
ATOM 1692 N N . GLU A 1 214 ? -20.189 6.909 8.149 1.00 54.72 214 GLU A N 1
ATOM 1693 C CA . GLU A 1 214 ? -20.655 7.273 6.806 1.00 54.72 214 GLU A CA 1
ATOM 1694 C C . GLU A 1 214 ? -21.520 6.165 6.175 1.00 54.72 214 GLU A C 1
ATOM 1696 O O . GLU A 1 214 ? -22.634 6.438 5.720 1.00 54.72 214 GLU A O 1
ATOM 1701 N N . GLN A 1 215 ? -21.103 4.898 6.251 1.00 51.91 215 GLN A N 1
ATOM 1702 C CA . GLN A 1 215 ? -21.887 3.753 5.762 1.00 51.91 215 GLN A CA 1
ATOM 1703 C C . GLN A 1 215 ? -23.220 3.587 6.510 1.00 51.91 215 GLN A C 1
ATOM 1705 O O . GLN A 1 215 ? -24.249 3.323 5.884 1.00 51.91 215 GLN A O 1
ATOM 1710 N N . SER A 1 216 ? -23.243 3.816 7.829 1.00 49.56 216 SER A N 1
ATOM 1711 C CA . SER A 1 216 ? -24.488 3.786 8.612 1.00 49.56 216 SER A CA 1
ATOM 1712 C C . SER A 1 216 ? -25.459 4.916 8.238 1.00 49.56 216 SER A C 1
ATOM 1714 O O . SER A 1 216 ? -26.675 4.730 8.289 1.00 49.56 216 SER A O 1
ATOM 1716 N N . SER A 1 217 ? -24.939 6.069 7.797 1.00 43.97 217 SER A N 1
ATOM 1717 C CA . SER A 1 217 ? -25.755 7.177 7.289 1.00 43.97 217 SER A CA 1
ATOM 1718 C C . SER A 1 217 ? -26.271 6.938 5.865 1.00 43.97 217 SER A C 1
ATOM 1720 O O . SER A 1 217 ? -27.395 7.328 5.549 1.00 43.97 217 SER A O 1
ATOM 1722 N N . HIS A 1 218 ? -25.504 6.232 5.025 1.00 41.44 218 HIS A N 1
ATOM 1723 C CA . HIS A 1 218 ? -25.881 5.938 3.641 1.00 41.44 218 HIS A CA 1
ATOM 1724 C C . HIS A 1 218 ? -26.926 4.811 3.535 1.00 41.44 218 HIS A C 1
ATOM 1726 O O . HIS A 1 218 ? -27.771 4.840 2.639 1.00 41.44 218 HIS A O 1
ATOM 1732 N N . PHE A 1 219 ? -26.939 3.872 4.491 1.00 35.22 219 PHE A N 1
ATOM 1733 C CA . PHE A 1 219 ? -27.964 2.821 4.602 1.00 35.22 219 PHE A CA 1
ATOM 1734 C C . PHE A 1 219 ? -29.347 3.364 5.029 1.00 35.22 219 PHE A C 1
ATOM 1736 O O . PHE A 1 219 ? -30.351 2.662 4.953 1.00 35.22 219 PHE A O 1
ATOM 1743 N N . GLY A 1 220 ? -29.429 4.631 5.453 1.00 35.72 220 GLY A N 1
ATOM 1744 C CA . GLY A 1 220 ? -30.682 5.294 5.823 1.00 35.72 220 GLY A CA 1
ATOM 1745 C C . GLY A 1 220 ? -31.500 5.866 4.657 1.00 35.72 220 GLY A C 1
ATOM 1746 O O . GLY A 1 220 ? -32.580 6.398 4.912 1.00 35.72 220 GLY A O 1
ATOM 1747 N N . LEU A 1 221 ? -31.012 5.805 3.407 1.00 37.03 221 LEU A N 1
ATOM 1748 C CA . LEU A 1 221 ? -31.623 6.525 2.272 1.00 37.03 221 LEU A CA 1
ATOM 1749 C C . LEU A 1 221 ? -32.071 5.673 1.074 1.00 37.03 221 LEU A C 1
ATOM 1751 O O . LEU A 1 221 ? -32.666 6.220 0.148 1.00 37.03 221 LEU A O 1
ATOM 1755 N N . THR A 1 222 ? -31.903 4.352 1.092 1.00 36.59 222 THR A N 1
ATOM 1756 C CA . THR A 1 222 ? -32.484 3.469 0.065 1.00 36.59 222 THR A CA 1
ATOM 1757 C C . THR A 1 222 ? -32.999 2.190 0.704 1.00 36.59 222 THR A C 1
ATOM 1759 O O . THR A 1 222 ? -32.262 1.225 0.834 1.00 36.59 222 THR A O 1
ATOM 1762 N N . ASP A 1 223 ? -34.246 2.235 1.171 1.00 32.09 223 ASP A N 1
ATOM 1763 C CA . ASP A 1 223 ? -35.251 1.192 0.924 1.00 32.09 223 ASP A CA 1
ATOM 1764 C C . ASP A 1 223 ? -36.550 1.577 1.632 1.00 32.09 223 ASP A C 1
ATOM 1766 O O . ASP A 1 223 ? -36.853 1.212 2.765 1.00 32.09 223 ASP A O 1
ATOM 1770 N N . SER A 1 224 ? -37.339 2.390 0.936 1.00 35.78 224 SER A N 1
ATOM 1771 C CA . SER A 1 224 ? -38.741 2.635 1.261 1.00 35.78 224 SER A CA 1
ATOM 1772 C C . SER A 1 224 ? -39.601 2.168 0.096 1.00 35.78 224 SER A C 1
ATOM 1774 O O . SER A 1 224 ? -40.245 2.976 -0.560 1.00 35.78 224 SER A O 1
ATOM 1776 N N . SER A 1 225 ? -39.612 0.863 -0.182 1.00 34.50 225 SER A N 1
ATOM 1777 C CA . SER A 1 225 ? -40.785 0.231 -0.794 1.00 34.50 225 SER A CA 1
ATOM 1778 C C . SER A 1 225 ? -40.759 -1.292 -0.649 1.00 34.50 225 SER A C 1
ATOM 1780 O O . SER A 1 225 ? -39.752 -1.936 -0.906 1.00 34.50 225 SER A O 1
ATOM 1782 N N . SER A 1 226 ? -41.929 -1.837 -0.303 1.00 30.19 226 SER A N 1
ATOM 1783 C CA . SER A 1 226 ? -42.356 -3.247 -0.333 1.00 30.19 226 SER A CA 1
ATOM 1784 C C . SER A 1 226 ? -42.024 -4.179 0.855 1.00 30.19 226 SER A C 1
ATOM 1786 O O . SER A 1 226 ? -41.073 -4.943 0.867 1.00 30.19 226 SER A O 1
ATOM 1788 N N . SER A 1 227 ? -42.950 -4.152 1.823 1.00 31.47 227 SER A N 1
ATOM 1789 C CA . SER A 1 227 ? -43.686 -5.298 2.394 1.00 31.47 227 SER A CA 1
ATOM 1790 C C . SER A 1 227 ? -42.962 -6.612 2.737 1.00 31.47 227 SER A C 1
ATOM 1792 O O . SER A 1 227 ? -42.780 -7.452 1.866 1.00 31.47 227 SER A O 1
ATOM 1794 N N . ALA A 1 228 ? -42.859 -6.917 4.039 1.00 28.36 228 ALA A N 1
ATOM 1795 C CA . ALA A 1 228 ? -43.361 -8.177 4.615 1.00 28.36 228 ALA A CA 1
ATOM 1796 C C . ALA A 1 228 ? -43.463 -8.097 6.152 1.00 28.36 228 ALA A C 1
ATOM 1798 O O . ALA A 1 228 ? -42.613 -7.537 6.832 1.00 28.36 228 ALA A O 1
ATOM 1799 N N . ARG A 1 229 ? -44.559 -8.644 6.685 1.00 34.19 229 ARG A N 1
ATOM 1800 C CA . ARG A 1 229 ? -44.965 -8.656 8.098 1.00 34.19 229 ARG A CA 1
ATOM 1801 C C . ARG A 1 229 ? -44.118 -9.629 8.929 1.00 34.19 229 ARG A C 1
ATOM 1803 O O . ARG A 1 229 ? -44.067 -10.797 8.568 1.00 34.19 229 ARG A O 1
ATOM 1810 N N . SER A 1 230 ? -43.665 -9.212 10.114 1.00 31.06 230 SER A N 1
ATOM 1811 C CA . SER A 1 230 ? -43.721 -10.047 11.329 1.00 31.06 230 SER A CA 1
ATOM 1812 C C . SER A 1 230 ? -43.483 -9.224 12.603 1.00 31.06 230 SER A C 1
ATOM 1814 O O . SER A 1 230 ? -42.392 -8.723 12.846 1.00 31.06 230 SER A O 1
ATOM 1816 N N . SER A 1 231 ? -44.558 -9.091 13.375 1.00 31.33 231 SER A N 1
ATOM 1817 C CA . SER A 1 231 ? -44.683 -9.096 14.839 1.00 31.33 231 SER A CA 1
ATOM 1818 C C . SER A 1 231 ? -43.439 -8.833 15.707 1.00 31.33 231 SER A C 1
ATOM 1820 O O . SER A 1 231 ? -42.570 -9.688 15.841 1.00 31.33 231 SER A O 1
ATOM 1822 N N . GLY A 1 232 ? -43.461 -7.703 16.418 1.00 28.70 232 GLY A N 1
ATOM 1823 C CA . GLY A 1 232 ? -42.588 -7.392 17.553 1.00 28.70 232 GLY A CA 1
ATOM 1824 C C . GLY A 1 232 ? -42.621 -5.894 17.849 1.00 28.70 232 GLY A C 1
ATOM 1825 O O . GLY A 1 232 ? -41.985 -5.118 17.146 1.00 28.70 232 GLY A O 1
ATOM 1826 N N . GLU A 1 233 ? -43.415 -5.470 18.834 1.00 34.97 233 GLU A N 1
ATOM 1827 C CA . GLU A 1 233 ? -43.573 -4.065 19.235 1.00 34.97 233 GLU A CA 1
ATOM 1828 C C . GLU A 1 233 ? -42.224 -3.399 19.556 1.00 34.97 233 GLU A C 1
ATOM 1830 O O . GLU A 1 233 ? -41.639 -3.614 20.616 1.00 34.97 233 GLU A O 1
ATOM 1835 N N . MET A 1 234 ? -41.759 -2.522 18.665 1.00 29.16 234 MET A N 1
ATOM 1836 C CA . MET A 1 234 ? -40.645 -1.615 18.922 1.00 29.16 234 MET A CA 1
ATOM 1837 C C . MET A 1 234 ? -41.225 -0.205 19.054 1.00 29.16 234 MET A C 1
ATOM 1839 O O . MET A 1 234 ? -41.645 0.402 18.070 1.00 29.16 234 MET A O 1
ATOM 1843 N N . LYS A 1 235 ? -41.325 0.295 20.295 1.00 38.28 235 LYS A N 1
ATOM 1844 C CA . LYS A 1 235 ? -41.818 1.651 20.592 1.00 38.28 235 LYS A CA 1
ATOM 1845 C C . LYS A 1 235 ? -41.010 2.668 19.777 1.00 38.28 235 LYS A C 1
ATOM 1847 O O . LYS A 1 235 ? -39.791 2.747 19.906 1.00 38.28 235 LYS A O 1
ATOM 1852 N N . SER A 1 236 ? -41.710 3.413 18.927 1.00 41.81 236 SER A N 1
ATOM 1853 C CA . SER A 1 236 ? -41.175 4.421 18.009 1.00 41.81 236 SER A CA 1
ATOM 1854 C C . SER A 1 236 ? -40.227 5.408 18.702 1.00 41.81 236 SER A C 1
ATOM 1856 O O . SER A 1 236 ? -40.541 5.904 19.787 1.00 41.81 236 SER A O 1
ATOM 1858 N N . LYS A 1 237 ? -39.096 5.729 18.051 1.00 50.22 237 LYS A N 1
ATOM 1859 C CA . LYS A 1 237 ? -38.170 6.809 18.446 1.00 50.22 237 LYS A CA 1
ATOM 1860 C C . LYS A 1 237 ? -38.967 8.087 18.777 1.00 50.22 237 LYS A C 1
ATOM 1862 O O . LYS A 1 237 ? -39.752 8.517 17.929 1.00 50.22 237 LYS A O 1
ATOM 1867 N N . PRO A 1 238 ? -38.809 8.697 19.965 1.00 56.00 238 PRO A N 1
ATOM 1868 C CA . PRO A 1 238 ? -39.538 9.914 20.300 1.00 56.00 238 PRO A CA 1
ATOM 1869 C C . PRO A 1 238 ? -39.022 11.091 19.472 1.00 56.00 238 PRO A C 1
ATOM 1871 O O . PRO A 1 238 ? -37.819 11.252 19.271 1.00 56.00 238 PRO A O 1
ATOM 1874 N N . GLN A 1 239 ? -39.942 11.936 19.014 1.00 70.62 239 GLN A N 1
ATOM 1875 C CA . GLN A 1 239 ? -39.599 13.192 18.355 1.00 70.62 239 GLN A CA 1
ATOM 1876 C C . GLN A 1 239 ? -38.995 14.165 19.386 1.00 70.62 239 GLN A C 1
ATOM 1878 O O . GLN A 1 239 ? -39.487 14.269 20.514 1.00 70.62 239 GLN A O 1
ATOM 1883 N N . TRP A 1 240 ? -37.937 14.891 19.003 1.00 80.44 240 TRP A N 1
ATOM 1884 C CA . TRP A 1 240 ? -37.192 15.823 19.867 1.00 80.44 240 TRP A CA 1
ATOM 1885 C C . TRP A 1 240 ? -38.066 16.775 20.715 1.00 80.44 240 TRP A C 1
ATOM 1887 O O . TRP A 1 240 ? -37.772 16.926 21.904 1.00 80.44 240 TRP A O 1
ATOM 1897 N N . PRO A 1 241 ? -39.177 17.352 20.205 1.00 82.19 241 PRO A N 1
ATOM 1898 C CA . PRO A 1 241 ? -40.044 18.220 21.004 1.00 82.19 241 PRO A CA 1
ATOM 1899 C C . PRO A 1 241 ? -40.632 17.546 22.254 1.00 82.19 241 PRO A C 1
ATOM 1901 O O . PRO A 1 241 ? -40.741 18.174 23.309 1.00 82.19 241 PRO A O 1
ATOM 1904 N N . GLU A 1 242 ? -40.982 16.260 22.170 1.00 82.69 242 GLU A N 1
ATOM 1905 C CA . GLU A 1 242 ? -41.553 15.517 23.297 1.00 82.69 242 GLU A CA 1
ATOM 1906 C C . GLU A 1 242 ? -40.474 15.151 24.328 1.00 82.69 242 GLU A C 1
ATOM 1908 O O . GLU A 1 242 ? -40.690 15.254 25.540 1.00 82.69 242 GLU A O 1
ATOM 1913 N N . LEU A 1 243 ? -39.287 14.772 23.845 1.00 84.12 243 LEU A N 1
ATOM 1914 C CA . LEU A 1 243 ? -38.130 14.468 24.683 1.00 84.12 243 LEU A CA 1
ATOM 1915 C C . LEU A 1 243 ? -37.651 15.711 25.447 1.00 84.12 243 LEU A C 1
ATOM 1917 O O . LEU A 1 243 ? -37.424 15.640 26.655 1.00 84.12 243 LEU A O 1
ATOM 1921 N N . LYS A 1 244 ? -37.574 16.862 24.770 1.00 86.50 244 LYS A N 1
ATOM 1922 C CA . LYS A 1 244 ? -37.180 18.148 25.358 1.00 86.50 244 LYS A CA 1
ATOM 1923 C C . LYS A 1 244 ? -38.074 18.539 26.533 1.00 86.50 244 LYS A C 1
ATOM 1925 O O . LYS A 1 244 ? -37.557 18.890 27.589 1.00 86.50 244 LYS A O 1
ATOM 1930 N N . LYS A 1 245 ? -39.397 18.402 26.392 1.00 85.94 245 LYS A N 1
ATOM 1931 C CA . LYS A 1 245 ? -40.353 18.706 27.471 1.00 85.94 245 LYS A CA 1
ATOM 1932 C C . LYS A 1 245 ? -40.142 17.809 28.698 1.00 85.94 245 LYS A C 1
ATOM 1934 O O . LYS A 1 245 ? -40.176 18.289 29.829 1.00 85.94 245 LYS A O 1
ATOM 1939 N N . LYS A 1 246 ? -39.888 16.512 28.483 1.00 85.75 246 LYS A N 1
ATOM 1940 C CA . LYS A 1 246 ? -39.594 15.552 29.565 1.00 85.75 246 LYS A CA 1
ATOM 1941 C C . LYS A 1 246 ? -38.261 15.857 30.255 1.00 85.75 246 LYS A C 1
ATOM 1943 O O . LYS A 1 246 ? -38.169 15.732 31.472 1.00 85.75 246 LYS A O 1
ATOM 1948 N N . LEU A 1 247 ? -37.250 16.276 29.494 1.00 87.38 247 LEU A N 1
ATOM 1949 C CA . LEU A 1 247 ? -35.950 16.681 30.031 1.00 87.38 247 LEU A CA 1
ATOM 1950 C C . LEU A 1 247 ? -36.039 17.965 30.842 1.00 87.38 247 LEU A C 1
ATOM 1952 O O . LEU A 1 247 ? -35.514 17.981 31.947 1.00 87.38 247 LEU A O 1
ATOM 1956 N N . GLN A 1 248 ? -36.722 18.997 30.335 1.00 88.62 248 GLN A N 1
ATOM 1957 C CA . GLN A 1 248 ? -36.938 20.253 31.060 1.00 88.62 248 GLN A CA 1
ATOM 1958 C C . GLN A 1 248 ? -37.554 19.973 32.434 1.00 88.62 248 GLN A C 1
ATOM 1960 O O . GLN A 1 248 ? -36.962 20.341 33.438 1.00 88.62 248 GLN A O 1
ATOM 1965 N N . ALA A 1 249 ? -38.632 19.185 32.500 1.00 85.50 249 ALA A N 1
ATOM 1966 C CA . ALA A 1 249 ? -39.240 18.797 33.775 1.00 85.50 249 ALA A CA 1
ATOM 1967 C C . ALA A 1 249 ? -38.292 18.007 34.704 1.00 85.50 249 ALA A C 1
ATOM 1969 O O . ALA A 1 249 ? -38.355 18.154 35.920 1.00 85.50 249 ALA A O 1
ATOM 1970 N N . ALA A 1 250 ? -37.412 17.167 34.149 1.00 83.94 250 ALA A N 1
ATOM 1971 C CA . ALA A 1 250 ? -36.484 16.350 34.932 1.00 83.94 250 ALA A CA 1
ATOM 1972 C C . ALA A 1 250 ? -35.276 17.133 35.475 1.00 83.94 250 ALA A C 1
ATOM 1974 O O . ALA A 1 250 ? -34.723 16.748 36.502 1.00 83.94 250 ALA A O 1
ATOM 1975 N N . VAL A 1 251 ? -34.841 18.200 34.796 1.00 85.44 251 VAL A N 1
ATOM 1976 C CA . VAL A 1 251 ? -33.671 18.996 35.211 1.00 85.44 251 VAL A CA 1
ATOM 1977 C C . VAL A 1 251 ? -34.001 20.126 36.187 1.00 85.44 251 VAL A C 1
ATOM 1979 O O . VAL A 1 251 ? -33.066 20.682 36.759 1.00 85.44 251 VAL A O 1
ATOM 1982 N N . GLU A 1 252 ? -35.285 20.436 36.401 1.00 80.38 252 GLU A N 1
ATOM 1983 C CA . GLU A 1 252 ? -35.745 21.371 37.447 1.00 80.38 252 GLU A CA 1
ATOM 1984 C C . GLU A 1 252 ? -35.465 20.850 38.869 1.00 80.38 252 GLU A C 1
ATOM 1986 O O . GLU A 1 252 ? -35.424 21.620 39.828 1.00 80.38 252 GLU A O 1
ATOM 1991 N N . LEU A 1 253 ? -35.233 19.542 39.028 1.00 78.06 253 LEU A N 1
ATOM 1992 C CA . LEU A 1 253 ? -34.875 18.952 40.315 1.00 78.06 253 LEU A CA 1
ATOM 1993 C C . LEU A 1 253 ? -33.462 19.386 40.762 1.00 78.06 253 LEU A C 1
ATOM 1995 O O . LEU A 1 253 ? -32.523 19.373 39.951 1.00 78.06 253 LEU A O 1
ATOM 1999 N N . PRO A 1 254 ? -33.253 19.699 42.058 1.00 74.00 254 PRO A N 1
ATOM 2000 C CA . PRO A 1 254 ? -31.946 20.092 42.575 1.00 74.00 254 PRO A CA 1
ATOM 2001 C C . PRO A 1 254 ? -30.858 19.060 42.245 1.00 74.00 254 PRO A C 1
ATOM 2003 O O . PRO A 1 254 ? -30.962 17.882 42.574 1.00 74.00 254 PRO A O 1
ATOM 2006 N N . GLY A 1 255 ? -29.796 19.498 41.564 1.00 78.62 255 GLY A N 1
ATOM 2007 C CA . GLY A 1 255 ? -28.661 18.645 41.191 1.00 78.62 255 GLY A CA 1
ATOM 2008 C C . GLY A 1 255 ? -28.878 17.738 39.970 1.00 78.62 255 GLY A C 1
ATOM 2009 O O . GLY A 1 255 ? -27.897 17.199 39.451 1.00 78.62 255 GLY A O 1
ATOM 2010 N N . ALA A 1 256 ? -30.101 17.620 39.438 1.00 84.25 256 ALA A N 1
ATOM 2011 C CA . ALA A 1 256 ? -30.394 16.795 38.263 1.00 84.25 256 ALA A CA 1
ATOM 2012 C C . ALA A 1 256 ? -29.729 17.330 36.989 1.00 84.25 256 ALA A C 1
ATOM 2014 O O . ALA A 1 256 ? -29.203 16.556 36.189 1.00 84.25 256 ALA A O 1
ATOM 2015 N N . ARG A 1 257 ? -29.647 18.657 36.839 1.00 84.88 257 ARG A N 1
ATOM 2016 C CA . ARG A 1 257 ? -28.916 19.294 35.734 1.00 84.88 257 ARG A CA 1
ATOM 2017 C C . ARG A 1 257 ? -27.425 18.945 35.748 1.00 84.88 257 ARG A C 1
ATOM 2019 O O . ARG A 1 257 ? -26.870 18.581 34.717 1.00 84.88 257 ARG A O 1
ATOM 2026 N N . SER A 1 258 ? -26.787 18.995 36.917 1.00 83.25 258 SER A N 1
ATOM 2027 C CA . SER A 1 258 ? -25.374 18.625 37.079 1.00 83.25 258 SER A CA 1
ATOM 2028 C C . SER A 1 258 ? -25.142 17.129 36.857 1.00 83.25 258 SER A C 1
ATOM 2030 O O . SER A 1 258 ? -24.108 16.741 36.319 1.00 83.25 258 SER A O 1
ATOM 2032 N N . ALA A 1 259 ? -26.103 16.282 37.241 1.00 84.38 259 ALA A N 1
ATOM 2033 C CA . ALA A 1 259 ? -26.062 14.849 36.963 1.00 84.38 259 ALA A CA 1
ATOM 2034 C C . ALA A 1 259 ? -26.176 14.557 35.459 1.00 84.38 259 ALA A C 1
ATOM 2036 O O . ALA A 1 259 ? -25.421 13.734 34.949 1.00 84.38 259 ALA A O 1
ATOM 2037 N N . LEU A 1 260 ? -27.053 15.268 34.743 1.00 85.75 260 LEU A N 1
ATOM 2038 C CA . LEU A 1 260 ? -27.191 15.155 33.290 1.00 85.75 260 LEU A CA 1
ATOM 2039 C C . LEU A 1 260 ? -25.917 15.604 32.559 1.00 85.75 260 LEU A C 1
ATOM 2041 O O . LEU A 1 260 ? -25.446 14.906 31.669 1.00 85.75 260 LEU A O 1
ATOM 2045 N N . VAL A 1 261 ? -25.327 16.730 32.973 1.00 88.94 261 VAL A N 1
ATOM 2046 C CA . VAL A 1 261 ? -24.042 17.229 32.450 1.00 88.94 261 VAL A CA 1
ATOM 2047 C C . VAL A 1 261 ? -22.941 16.177 32.601 1.00 88.94 261 VAL A C 1
ATOM 2049 O O . VAL A 1 261 ? -22.241 15.878 31.637 1.00 88.94 261 VAL A O 1
ATOM 2052 N N . LYS A 1 262 ? -22.817 15.572 33.792 1.00 84.44 262 LYS A N 1
ATOM 2053 C CA . LYS A 1 262 ? -21.835 14.507 34.052 1.00 84.44 262 LYS A CA 1
ATOM 2054 C C . LYS A 1 262 ? -22.110 13.245 33.237 1.00 84.44 262 LYS A C 1
ATOM 2056 O O . LYS A 1 262 ? -21.168 12.633 32.753 1.00 84.44 262 LYS A O 1
ATOM 2061 N N . PHE A 1 263 ? -23.378 12.862 33.098 1.00 85.06 263 PHE A N 1
ATOM 2062 C CA . PHE A 1 263 ? -23.782 11.666 32.361 1.00 85.06 263 PHE A CA 1
ATOM 2063 C C . PHE A 1 263 ? -23.478 11.783 30.865 1.00 85.06 263 PHE A C 1
ATOM 2065 O O . PHE A 1 263 ? -22.979 10.840 30.264 1.00 85.06 263 PHE A O 1
ATOM 2072 N N . LEU A 1 264 ? -23.752 12.950 30.279 1.00 84.44 264 LEU A N 1
ATOM 2073 C CA . LEU A 1 264 ? -23.503 13.216 28.862 1.00 84.44 264 LEU A CA 1
ATOM 2074 C C . LEU A 1 264 ? -22.053 13.628 28.573 1.00 84.44 264 LEU A C 1
ATOM 2076 O O . LEU A 1 264 ? -21.661 13.676 27.414 1.00 84.44 264 LEU A O 1
ATOM 2080 N N . ASN A 1 265 ? -21.262 13.928 29.610 1.00 86.06 265 ASN A N 1
ATOM 2081 C CA . ASN A 1 265 ? -19.890 14.423 29.499 1.00 86.06 265 ASN A CA 1
ATOM 2082 C C . ASN A 1 265 ? -19.766 15.647 28.564 1.00 86.06 265 ASN A C 1
ATOM 2084 O O . ASN A 1 265 ? -18.870 15.726 27.725 1.00 86.06 265 ASN A O 1
ATOM 2088 N N . VAL A 1 266 ? -20.692 16.600 28.703 1.00 84.31 266 VAL A N 1
ATOM 2089 C CA . VAL A 1 266 ? -20.746 17.830 27.894 1.00 84.31 266 VAL A CA 1
ATOM 2090 C C . VAL A 1 266 ? -20.565 19.074 28.752 1.00 84.31 266 VAL A C 1
ATOM 2092 O O . VAL A 1 266 ? -20.774 19.047 29.962 1.00 84.31 266 VAL A O 1
ATOM 2095 N N . ASP A 1 267 ? -20.224 20.195 28.121 1.00 85.06 267 ASP A N 1
ATOM 2096 C CA . ASP A 1 267 ? -20.180 21.487 28.802 1.00 85.06 267 ASP A CA 1
ATOM 2097 C C . ASP A 1 267 ? -21.597 21.921 29.266 1.00 85.06 267 ASP A C 1
ATOM 2099 O O . ASP A 1 267 ? -22.559 21.797 28.494 1.00 85.06 267 ASP A O 1
ATOM 2103 N N . PRO A 1 268 ? -21.768 22.461 30.494 1.00 84.06 268 PRO A N 1
ATOM 2104 C CA . PRO A 1 268 ? -23.064 22.920 31.006 1.00 84.06 268 PRO A CA 1
ATOM 2105 C C . PRO A 1 268 ? -23.804 23.904 30.089 1.00 84.06 268 PRO A C 1
ATOM 2107 O O . PRO A 1 268 ? -25.039 23.953 30.094 1.00 84.06 268 PRO A O 1
ATOM 2110 N N . THR A 1 269 ? -23.070 24.687 29.296 1.00 82.88 269 THR A N 1
ATOM 2111 C CA . THR A 1 269 ? -23.640 25.644 28.342 1.00 82.88 269 THR A CA 1
ATOM 2112 C C . THR A 1 269 ? -24.410 24.955 27.215 1.00 82.88 269 THR A C 1
ATOM 2114 O O . THR A 1 269 ? -25.434 25.487 26.785 1.00 82.88 269 THR A O 1
ATOM 2117 N N . GLN A 1 270 ? -24.014 23.748 26.795 1.00 83.12 270 GLN A N 1
ATOM 2118 C CA . GLN A 1 270 ? -24.711 23.007 25.737 1.00 83.12 270 GLN A CA 1
ATOM 2119 C C . GLN A 1 270 ? -26.090 22.523 26.185 1.00 83.12 270 GLN A C 1
ATOM 2121 O O . GLN A 1 270 ? -27.070 22.676 25.458 1.00 83.12 270 GLN A O 1
ATOM 2126 N N . ILE A 1 271 ? -26.206 22.048 27.428 1.00 84.94 271 ILE A N 1
ATOM 2127 C CA . ILE A 1 271 ? -27.498 21.669 28.019 1.00 84.94 271 ILE A CA 1
ATOM 2128 C C . ILE A 1 271 ? -28.430 22.882 28.100 1.00 84.94 271 ILE A C 1
ATOM 2130 O O . ILE A 1 271 ? -29.620 22.777 27.806 1.00 84.94 271 ILE A O 1
ATOM 2134 N N . SER A 1 272 ? -27.893 24.056 28.441 1.00 83.00 272 SER A N 1
ATOM 2135 C CA . SER A 1 272 ? -28.656 25.309 28.442 1.00 83.00 272 SER A CA 1
ATOM 2136 C C . SER A 1 272 ? -29.120 25.725 27.051 1.00 83.00 272 SER A C 1
ATOM 2138 O O . SER A 1 272 ? -30.250 26.182 26.912 1.00 83.00 272 SER A O 1
ATOM 2140 N N . GLN A 1 273 ? -28.298 25.523 26.022 1.00 84.56 273 GLN A N 1
ATOM 2141 C CA . GLN A 1 273 ? -28.677 25.810 24.640 1.00 84.56 273 GLN A CA 1
ATOM 2142 C C . GLN A 1 273 ? -29.788 24.871 24.152 1.00 84.56 273 GLN A C 1
ATOM 2144 O O . GLN A 1 273 ? -30.804 25.348 23.641 1.00 84.56 273 GLN A O 1
ATOM 2149 N N . TRP A 1 274 ? -29.651 23.561 24.375 1.00 85.50 274 TRP A N 1
ATOM 2150 C CA . TRP A 1 274 ? -30.624 22.553 23.934 1.00 85.50 274 TRP A CA 1
ATOM 2151 C C . TRP A 1 274 ? -31.970 22.654 24.658 1.00 85.50 274 TRP A C 1
ATOM 2153 O O . TRP A 1 274 ? -33.028 22.495 24.044 1.00 85.50 274 TRP A O 1
ATOM 2163 N N . LEU A 1 275 ? -31.945 22.962 25.958 1.00 82.50 275 LEU A N 1
ATOM 2164 C CA . LEU A 1 275 ? -33.145 23.090 26.787 1.00 82.50 275 LEU A CA 1
ATOM 2165 C C . LEU A 1 275 ? -33.713 24.516 26.825 1.00 82.50 275 LEU A C 1
ATOM 2167 O O . LEU A 1 275 ? -34.697 24.745 27.527 1.00 82.50 275 LEU A O 1
ATOM 2171 N N . SER A 1 276 ? -33.143 25.463 26.073 1.00 81.50 276 SER A N 1
ATOM 2172 C CA . SER A 1 276 ? -33.675 26.828 25.989 1.00 81.50 276 SER A CA 1
ATOM 2173 C C . SER A 1 276 ? -35.057 26.856 25.330 1.00 81.50 276 SER A C 1
ATOM 2175 O O . SER A 1 276 ? -35.350 26.070 24.430 1.00 81.50 276 SER A O 1
ATOM 2177 N N . GLU A 1 277 ? -35.919 27.785 25.737 1.00 72.12 277 GLU A N 1
ATOM 2178 C CA . GLU A 1 277 ? -37.272 27.939 25.175 1.00 72.12 277 GLU A CA 1
ATOM 2179 C C . GLU A 1 277 ? -37.289 28.612 23.788 1.00 72.12 277 GLU A C 1
ATOM 2181 O O . GLU A 1 277 ? -38.346 28.765 23.177 1.00 72.12 277 GLU A O 1
ATOM 2186 N N . SER A 1 278 ? -36.122 28.992 23.254 1.00 70.94 278 SER A N 1
ATOM 2187 C CA . SER A 1 278 ? -36.027 29.642 21.947 1.00 70.94 278 SER A CA 1
ATOM 2188 C C . SER A 1 278 ? -36.483 28.714 20.817 1.00 70.94 278 SER A C 1
ATOM 2190 O O . SER A 1 278 ? -36.049 27.564 20.720 1.00 70.94 278 SER A O 1
ATOM 2192 N N . LYS A 1 279 ? -37.295 29.243 19.891 1.00 56.09 279 LYS A N 1
ATOM 2193 C CA . LYS A 1 279 ? -37.695 28.548 18.651 1.00 56.09 279 LYS A CA 1
ATOM 2194 C C . LYS A 1 279 ? -36.515 28.247 17.717 1.00 56.09 279 LYS A C 1
ATOM 2196 O O . LYS A 1 279 ? -36.645 27.390 16.855 1.00 56.09 279 LYS A O 1
ATOM 2201 N N . SER A 1 280 ? -35.382 28.933 17.889 1.00 56.50 280 SER A N 1
ATOM 2202 C CA . SER A 1 280 ? -34.136 28.707 17.143 1.00 56.50 280 SER A CA 1
ATOM 2203 C C . SER A 1 280 ? -33.112 27.854 17.901 1.00 56.50 280 SER A C 1
ATOM 2205 O O . SER A 1 280 ? -31.958 27.766 17.480 1.00 56.50 280 SER A O 1
ATOM 2207 N N . ALA A 1 281 ? -33.498 27.251 19.033 1.00 62.69 281 ALA A N 1
ATOM 2208 C CA . ALA A 1 281 ? -32.617 26.383 19.805 1.00 62.69 281 ALA A CA 1
ATOM 2209 C C . ALA A 1 281 ? -32.153 25.207 18.937 1.00 62.69 281 ALA A C 1
ATOM 2211 O O . ALA A 1 281 ? -32.963 24.394 18.493 1.00 62.69 281 ALA A O 1
ATOM 2212 N N . ARG A 1 282 ? -30.842 25.134 18.694 1.00 68.38 282 ARG A N 1
ATOM 2213 C CA . ARG A 1 282 ? -30.227 24.071 17.900 1.00 68.38 282 ARG A CA 1
ATOM 2214 C C . ARG A 1 282 ? -30.522 22.723 18.550 1.00 68.38 282 ARG A C 1
ATOM 2216 O O . ARG A 1 282 ? -30.272 22.554 19.740 1.00 68.38 282 ARG A O 1
ATOM 2223 N N . GLU A 1 283 ? -31.054 21.781 17.781 1.00 77.56 283 GLU A N 1
ATOM 2224 C CA . GLU A 1 283 ? -31.301 20.425 18.270 1.00 77.56 283 GLU A CA 1
ATOM 2225 C C . GLU A 1 283 ? -29.963 19.709 18.523 1.00 77.56 283 GLU A C 1
ATOM 2227 O O . GLU A 1 283 ? -28.997 19.929 17.778 1.00 77.56 283 GLU A O 1
ATOM 2232 N N . PRO A 1 284 ? -29.860 18.879 19.574 1.00 80.19 284 PRO A N 1
ATOM 2233 C CA . PRO A 1 284 ? -28.694 18.036 19.757 1.00 80.19 284 PRO A CA 1
ATOM 2234 C C . PRO A 1 284 ? -28.604 17.014 18.621 1.00 80.19 284 PRO A C 1
ATOM 2236 O O . PRO A 1 284 ? -29.614 16.597 18.053 1.00 80.19 284 PRO A O 1
ATOM 2239 N N . GLY A 1 285 ? -27.384 16.571 18.312 1.00 73.44 285 GLY A N 1
ATOM 2240 C CA . GLY A 1 285 ? -27.188 15.444 17.399 1.00 73.44 285 GLY A CA 1
ATOM 2241 C C . GLY A 1 285 ? -27.945 14.198 17.877 1.00 73.44 285 GLY A C 1
ATOM 2242 O O . GLY A 1 285 ? -28.173 14.023 19.077 1.00 73.44 285 GLY A O 1
ATOM 2243 N N . GLY A 1 286 ? -28.323 13.316 16.945 1.00 72.38 286 GLY A N 1
ATOM 2244 C CA . GLY A 1 286 ? -29.155 12.140 17.240 1.00 72.38 286 GLY A CA 1
ATOM 2245 C C . GLY A 1 286 ? -28.596 11.224 18.338 1.00 72.38 286 GLY A C 1
ATOM 2246 O O . GLY A 1 286 ? -29.364 10.637 19.094 1.00 72.38 286 GLY A O 1
ATOM 2247 N N . GLU A 1 287 ? -27.272 11.163 18.485 1.00 67.94 287 GLU A N 1
ATOM 2248 C CA . GLU A 1 287 ? -26.592 10.435 19.562 1.00 67.94 287 GLU A CA 1
ATOM 2249 C C . GLU A 1 287 ? -26.923 11.000 20.954 1.00 67.94 287 GLU A C 1
ATOM 2251 O O . GLU A 1 287 ? -27.355 10.264 21.841 1.00 67.94 287 GLU A O 1
ATOM 2256 N N . TYR A 1 288 ? -26.817 12.318 21.136 1.00 82.56 288 TYR A N 1
ATOM 2257 C CA . TYR A 1 288 ? -27.140 12.978 22.402 1.00 82.56 288 TYR A CA 1
ATOM 2258 C C . TYR A 1 288 ? -28.631 12.876 22.741 1.00 82.56 288 TYR A C 1
ATOM 2260 O O . TYR A 1 288 ? -28.978 12.709 23.907 1.00 82.56 288 TYR A O 1
ATOM 2268 N N . ALA A 1 289 ? -29.521 12.908 21.743 1.00 83.44 289 ALA A N 1
ATOM 2269 C CA . ALA A 1 289 ? -30.950 12.685 21.968 1.00 83.44 289 ALA A CA 1
ATOM 2270 C C . ALA A 1 289 ? -31.230 11.272 22.524 1.00 83.44 289 ALA A C 1
ATOM 2272 O O . ALA A 1 289 ? -32.020 11.116 23.458 1.00 83.44 289 ALA A O 1
ATOM 2273 N N . LEU A 1 290 ? -30.538 10.245 22.017 1.00 81.38 290 LEU A N 1
ATOM 2274 C CA . LEU A 1 290 ? -30.649 8.877 22.534 1.00 81.38 290 LEU A CA 1
ATOM 2275 C C . LEU A 1 290 ? -30.065 8.746 23.945 1.00 81.38 290 LEU A C 1
ATOM 2277 O O . LEU A 1 290 ? -30.693 8.137 24.812 1.00 81.38 290 LEU A O 1
ATOM 2281 N N . GLN A 1 291 ? -28.908 9.356 24.211 1.00 82.38 291 GLN A N 1
ATOM 2282 C CA . GLN A 1 291 ? -28.300 9.351 25.546 1.00 82.38 291 GLN A CA 1
ATOM 2283 C C . GLN A 1 291 ? -29.174 10.077 26.579 1.00 82.38 291 GLN A C 1
ATOM 2285 O O . GLN A 1 291 ? -29.352 9.595 27.696 1.00 82.38 291 GLN A O 1
ATOM 2290 N N . MET A 1 292 ? -29.789 11.200 26.206 1.00 86.50 292 MET A N 1
ATOM 2291 C CA . MET A 1 292 ? -30.751 11.904 27.055 1.00 86.50 292 MET A CA 1
ATOM 2292 C C . MET A 1 292 ? -31.991 11.056 27.351 1.00 86.50 292 MET A C 1
ATOM 2294 O O . MET A 1 292 ? -32.486 11.054 28.478 1.00 86.50 292 MET A O 1
ATOM 2298 N N . GLN A 1 293 ? -32.491 10.311 26.362 1.00 85.62 293 GLN A N 1
ATOM 2299 C CA . GLN A 1 293 ? -33.593 9.377 26.570 1.00 85.62 293 GLN A CA 1
ATOM 2300 C C . GLN A 1 293 ? -33.188 8.226 27.502 1.00 85.62 293 GLN A C 1
ATOM 2302 O O . GLN A 1 293 ? -33.968 7.851 28.378 1.00 85.62 293 GLN A O 1
ATOM 2307 N N . ALA A 1 294 ? -31.973 7.694 27.356 1.00 83.50 294 ALA A N 1
ATOM 2308 C CA . ALA A 1 294 ? -31.431 6.681 28.257 1.00 83.50 294 ALA A CA 1
ATOM 2309 C C . ALA A 1 294 ? -31.324 7.212 29.695 1.00 83.50 294 ALA A C 1
ATOM 2311 O O . ALA A 1 294 ? -31.763 6.538 30.622 1.00 83.50 294 ALA A O 1
ATOM 2312 N N . TRP A 1 295 ? -30.856 8.450 29.875 1.00 87.69 295 TRP A N 1
ATOM 2313 C CA . TRP A 1 295 ? -30.785 9.100 31.185 1.00 87.69 295 TRP A CA 1
ATOM 2314 C C . TRP A 1 295 ? -32.162 9.312 31.827 1.00 87.69 295 TRP A C 1
ATOM 2316 O O . TRP A 1 295 ? -32.322 9.109 33.028 1.00 87.69 295 TRP A O 1
ATOM 2326 N N . LEU A 1 296 ? -33.187 9.679 31.046 1.00 85.06 296 LEU A N 1
ATOM 2327 C CA . LEU A 1 296 ? -34.561 9.777 31.557 1.00 85.06 296 LEU A CA 1
ATOM 2328 C C . LEU A 1 296 ? -35.098 8.433 32.071 1.00 85.06 296 LEU A C 1
ATOM 2330 O O . LEU A 1 296 ? -35.923 8.428 32.985 1.00 85.06 296 LEU A O 1
ATOM 2334 N N . ASN A 1 297 ? -34.645 7.327 31.479 1.00 81.06 297 ASN A N 1
ATOM 2335 C CA . ASN A 1 297 ? -35.037 5.969 31.844 1.00 81.06 297 ASN A CA 1
ATOM 2336 C C . ASN A 1 297 ? -34.122 5.343 32.913 1.00 81.06 297 ASN A C 1
ATOM 2338 O O . ASN A 1 297 ? -34.410 4.236 33.370 1.00 81.06 297 ASN A O 1
ATOM 2342 N N . ASP A 1 298 ? -33.040 6.017 33.321 1.00 79.75 298 ASP A N 1
ATOM 2343 C CA . ASP A 1 298 ? -32.088 5.487 34.295 1.00 79.75 298 ASP A CA 1
ATOM 2344 C C . ASP A 1 298 ? -32.706 5.480 35.711 1.00 79.75 298 ASP A C 1
ATOM 2346 O O . ASP A 1 298 ? -33.074 6.537 36.242 1.00 79.75 298 ASP A O 1
ATOM 2350 N N . PRO A 1 299 ? -32.809 4.311 36.376 1.00 71.19 299 PRO A N 1
ATOM 2351 C CA . PRO A 1 299 ? -33.331 4.218 37.737 1.00 71.19 299 PRO A CA 1
ATOM 2352 C C . PRO A 1 299 ? -32.486 4.964 38.783 1.00 71.19 299 PRO A C 1
ATOM 2354 O O . PRO A 1 299 ? -33.008 5.254 39.860 1.00 71.19 299 PRO A O 1
ATOM 2357 N N . LYS A 1 300 ? -31.218 5.287 38.486 1.00 69.94 300 LYS A N 1
ATOM 2358 C CA . LYS A 1 300 ? -30.283 6.006 39.370 1.00 69.94 300 LYS A CA 1
ATOM 2359 C C . LYS A 1 300 ? -30.343 7.531 39.221 1.00 69.94 300 LYS A C 1
ATOM 2361 O O . LYS A 1 300 ? -29.600 8.238 39.903 1.00 69.94 300 LYS A O 1
ATOM 2366 N N . ARG A 1 301 ? -31.202 8.054 38.340 1.00 78.31 301 ARG A N 1
ATOM 2367 C CA . ARG A 1 301 ? -31.405 9.497 38.168 1.00 78.31 301 ARG A CA 1
ATOM 2368 C C . ARG A 1 301 ? -31.951 10.135 39.459 1.00 78.31 301 ARG A C 1
ATOM 2370 O O . ARG A 1 301 ? -32.820 9.530 40.088 1.00 78.31 301 ARG A O 1
ATOM 2377 N N . PRO A 1 302 ? -31.530 11.366 39.818 1.00 70.06 302 PRO A N 1
ATOM 2378 C CA . PRO A 1 302 ? -32.203 12.150 40.854 1.00 70.06 302 PRO A CA 1
ATOM 2379 C C . PRO A 1 302 ? -33.712 12.257 40.560 1.00 70.06 302 PRO A C 1
ATOM 2381 O O . PRO A 1 302 ? -34.100 12.521 39.417 1.00 70.06 302 PRO A O 1
ATOM 2384 N N . LYS A 1 303 ? -34.550 11.988 41.564 1.00 69.44 303 LYS A N 1
ATOM 2385 C CA . LYS A 1 303 ? -36.019 12.027 41.492 1.00 69.44 303 LYS A CA 1
ATOM 2386 C C . LYS A 1 303 ? -36.569 13.013 42.505 1.00 69.44 303 LYS A C 1
ATOM 2388 O O . LYS A 1 303 ? -35.939 13.134 43.577 1.00 69.44 303 LYS A O 1
#

Secondary structure (DSSP, 8-state):
-PPP--PPPHHHHHHHHHHHHHHHHTT--HHHHHHHHTS-HHHHHHHHTTSSPPBHHHHHHHHHHHT--HHHHHHS-S-----S-GGG-TT--S-S-GGGSGGGGGS-TT-BHHHHIIIIIHHHHHHHHHH-SSS------TTS-HHHHHHHHHHHHHHHHHTS-HHHHHHHHHHHHHHHHHHHHHHHHTT---HHHHHHHHHHHHHHHHHHHHHHHHTTSS------------PPPPPHHHHHHHHHHHHTSTTHHHHHHHHHT--HHHHHHHT---TTPPPPPHHHHHHHHHHHH-TTS--